Protein AF-A0A6G0JQA8-F1 (afdb_monomer)

Sequence (233 aa):
MKQVLLSPTPETEKPTENLSKRISDLHRWFDTATTFIARQSSEDTVTGFNADDVESARAMIIELESIVRFLSHPTRLNSTYPWARVFVATNAFKIIHMMQKLHRVTQPAITVPLLGTVKELCDTTLDFTEFVVGTAQLLASFSRNSQAREILDVLEKRLLKTPFEKRKPSEFRALVQKYSSARDTMGMGSTSSPKTSRALEWYLTNTVGNAELQEKLDGMIGHPVYFDLTPNS

Solvent-accessible surface area (backbone atoms only — not comparable to full-atom values): 13628 Å² total; per-residue (Å²): 142,79,86,81,83,79,74,82,74,79,83,71,77,55,74,64,61,58,49,52,51,55,53,50,53,47,50,57,46,49,69,69,38,45,65,59,58,49,52,67,71,76,47,99,65,90,74,84,84,52,67,68,59,42,54,52,50,41,54,49,51,55,51,49,40,54,49,34,55,58,45,38,33,80,88,33,52,82,74,48,62,66,68,57,48,53,53,52,25,57,50,49,54,53,48,54,54,49,38,56,53,57,59,66,64,77,59,72,93,64,46,70,87,61,45,45,73,52,40,61,65,40,42,96,45,62,68,45,48,49,40,50,51,20,32,24,51,37,27,43,75,74,73,36,49,68,61,21,50,49,55,50,53,52,50,50,56,46,64,74,63,56,55,70,94,75,51,53,36,58,62,48,30,51,46,53,40,52,53,22,53,52,32,37,78,70,73,62,42,58,46,95,41,75,68,54,39,63,77,43,34,65,54,71,43,89,86,58,96,46,67,71,59,38,32,54,46,42,67,47,66,68,61,61,74,75,68,77,65,64,77,93,124

Structure (mmCIF, N/CA/C/O backbone):
data_AF-A0A6G0JQA8-F1
#
_entry.id   AF-A0A6G0JQA8-F1
#
loop_
_atom_site.group_PDB
_atom_site.id
_atom_site.type_symbol
_atom_site.label_atom_id
_atom_site.label_alt_id
_atom_site.label_comp_id
_atom_site.label_asym_id
_atom_site.label_entity_id
_atom_site.label_seq_id
_atom_site.pdbx_PDB_ins_code
_atom_site.Cartn_x
_atom_site.Cartn_y
_atom_site.Cartn_z
_atom_site.occupancy
_atom_site.B_iso_or_equiv
_atom_site.auth_seq_id
_atom_site.auth_comp_id
_atom_site.auth_asym_id
_atom_site.auth_atom_id
_atom_site.pdbx_PDB_model_num
ATOM 1 N N . MET A 1 1 ? 0.412 24.049 -59.649 1.00 40.66 1 MET A N 1
ATOM 2 C CA . MET A 1 1 ? 0.721 24.747 -58.382 1.00 40.66 1 MET A CA 1
ATOM 3 C C . MET A 1 1 ? -0.429 24.558 -57.405 1.00 40.66 1 MET A C 1
ATOM 5 O O . MET A 1 1 ? -1.492 25.106 -57.650 1.00 40.66 1 MET A O 1
ATOM 9 N N . LYS A 1 2 ? -0.226 23.775 -56.342 1.00 34.31 2 LYS A N 1
ATOM 10 C CA . LYS A 1 2 ? -0.954 23.856 -55.063 1.00 34.31 2 LYS A CA 1
ATOM 11 C C . LYS A 1 2 ? -0.062 23.188 -54.012 1.00 34.31 2 LYS A C 1
ATOM 13 O O . LYS A 1 2 ? 0.062 21.969 -53.993 1.00 34.31 2 LYS A O 1
ATOM 18 N N . GLN A 1 3 ? 0.640 24.008 -53.232 1.00 37.19 3 GLN A N 1
ATOM 19 C CA . GLN A 1 3 ? 1.347 23.575 -52.029 1.00 37.19 3 GLN A CA 1
ATOM 20 C C . GLN A 1 3 ? 0.297 23.180 -50.990 1.00 37.19 3 GLN A C 1
ATOM 22 O O . GLN A 1 3 ? -0.547 23.995 -50.621 1.00 37.19 3 GLN A O 1
ATOM 27 N N . VAL A 1 4 ? 0.343 21.930 -50.540 1.00 35.16 4 VAL A N 1
ATOM 28 C CA . VAL A 1 4 ? -0.357 21.498 -49.331 1.00 35.16 4 VAL A CA 1
ATOM 29 C C . VAL A 1 4 ? 0.556 21.850 -48.162 1.00 35.16 4 VAL A C 1
ATOM 31 O O . VAL A 1 4 ? 1.630 21.273 -48.008 1.00 35.16 4 VAL A O 1
ATOM 34 N N . LEU A 1 5 ? 0.150 22.858 -47.391 1.00 39.50 5 LEU A N 1
ATOM 35 C CA . LEU A 1 5 ? 0.745 23.212 -46.106 1.00 39.50 5 LEU A CA 1
ATOM 36 C C . LEU A 1 5 ? 0.513 22.057 -45.123 1.00 39.50 5 LEU A C 1
ATOM 38 O O . LEU A 1 5 ? -0.610 21.827 -44.683 1.00 39.50 5 LEU A O 1
ATOM 42 N N . LEU A 1 6 ? 1.582 21.339 -44.784 1.00 36.25 6 LEU A N 1
ATOM 43 C CA . LEU A 1 6 ? 1.641 20.506 -43.587 1.00 36.25 6 LEU A CA 1
ATOM 44 C C . LEU A 1 6 ? 1.791 21.440 -42.382 1.00 36.25 6 LEU A C 1
ATOM 46 O O . LEU A 1 6 ? 2.840 22.052 -42.186 1.00 36.25 6 LEU A O 1
ATOM 50 N N . SER A 1 7 ? 0.725 21.576 -41.598 1.00 34.72 7 SER A N 1
ATOM 51 C CA . SER A 1 7 ? 0.798 22.160 -40.260 1.00 34.72 7 SER A CA 1
ATOM 52 C C . SER A 1 7 ? 1.652 21.261 -39.354 1.00 34.72 7 SER A C 1
ATOM 54 O O . SER A 1 7 ? 1.534 20.036 -39.448 1.00 34.72 7 SER A O 1
ATOM 56 N N . PRO A 1 8 ? 2.498 21.821 -38.472 1.00 37.59 8 PRO A N 1
ATOM 57 C CA . PRO A 1 8 ? 3.259 21.021 -37.528 1.00 37.59 8 PRO A CA 1
ATOM 58 C C . PRO A 1 8 ? 2.309 20.412 -36.492 1.00 37.59 8 PRO A C 1
ATOM 60 O O . PRO A 1 8 ? 1.546 21.114 -35.828 1.00 37.59 8 PRO A O 1
ATOM 63 N N . THR A 1 9 ? 2.350 19.088 -36.374 1.00 33.28 9 THR A N 1
ATOM 64 C CA . THR A 1 9 ? 1.787 18.337 -35.247 1.00 33.28 9 THR A CA 1
ATOM 65 C C . THR A 1 9 ? 2.333 18.926 -33.942 1.00 33.28 9 THR A C 1
ATOM 67 O O . THR A 1 9 ? 3.542 19.161 -33.876 1.00 33.28 9 THR A O 1
ATOM 70 N N . PRO A 1 10 ? 1.501 19.168 -32.912 1.00 38.25 10 PRO A N 1
ATOM 71 C CA . PRO A 1 10 ? 1.994 19.678 -31.641 1.00 38.25 10 PRO A CA 1
ATOM 72 C C . PRO A 1 10 ? 3.000 18.680 -31.065 1.00 38.25 10 PRO A C 1
ATOM 74 O O . PRO A 1 10 ? 2.704 17.487 -30.945 1.00 38.25 10 PRO A O 1
ATOM 77 N N . GLU A 1 11 ? 4.198 19.179 -30.760 1.00 38.94 11 GLU A N 1
ATOM 78 C CA . GLU A 1 11 ? 5.257 18.435 -30.091 1.00 38.94 11 GLU A CA 1
ATOM 79 C C . GLU A 1 11 ? 4.681 17.806 -28.825 1.00 38.94 11 GLU A C 1
ATOM 81 O O . GLU A 1 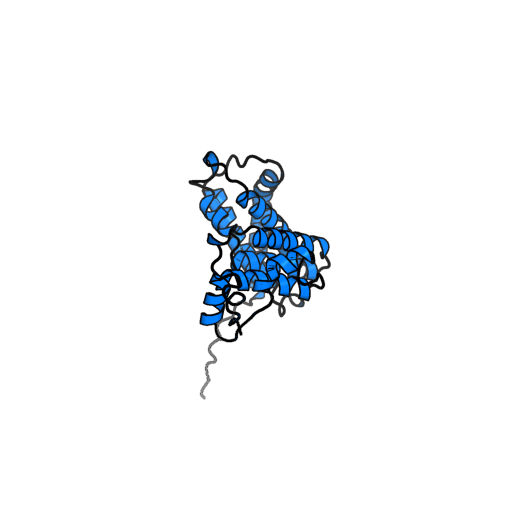11 ? 4.345 18.469 -27.847 1.00 38.94 11 GLU A O 1
ATOM 86 N N . THR A 1 12 ? 4.489 16.495 -28.884 1.00 40.62 12 THR A N 1
ATOM 87 C CA . THR A 1 12 ? 4.063 15.714 -27.736 1.00 40.62 12 THR A CA 1
ATOM 88 C C . THR A 1 12 ? 5.294 15.597 -26.847 1.00 40.62 12 THR A C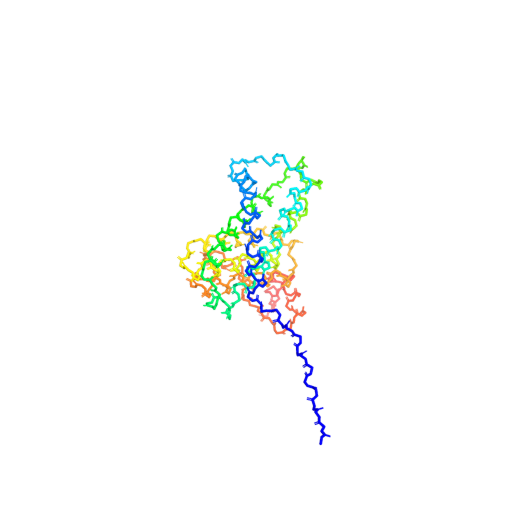 1
ATOM 90 O O . THR A 1 12 ? 6.216 14.856 -27.195 1.00 40.62 12 THR A O 1
ATOM 93 N N . GLU A 1 13 ? 5.351 16.365 -25.752 1.00 38.66 13 GLU A N 1
ATOM 94 C CA . GLU A 1 13 ? 6.380 16.210 -24.714 1.00 38.66 13 GLU A CA 1
ATOM 95 C C . GLU A 1 13 ? 6.582 14.717 -24.444 1.00 38.66 13 GLU A C 1
ATOM 97 O O . GLU A 1 13 ? 5.637 13.991 -24.109 1.00 38.66 13 GLU A O 1
ATOM 102 N N . LYS A 1 14 ? 7.811 14.223 -24.635 1.00 44.91 14 LYS A N 1
ATOM 103 C CA . LYS A 1 14 ? 8.099 12.809 -24.407 1.00 44.91 14 LYS A CA 1
ATOM 104 C C . LYS A 1 14 ? 7.792 12.503 -22.936 1.00 44.91 14 LYS A C 1
ATOM 106 O O . LYS A 1 14 ? 8.376 13.149 -22.063 1.00 44.91 14 LYS A O 1
ATOM 111 N N . PRO A 1 15 ? 6.967 11.484 -22.622 1.00 54.19 15 PRO A N 1
ATOM 112 C CA . PRO A 1 15 ? 6.610 11.130 -21.241 1.00 54.19 15 PRO A CA 1
ATOM 113 C C . PRO A 1 15 ? 7.822 10.939 -20.309 1.00 54.19 15 PRO A C 1
ATOM 115 O O . PRO A 1 15 ? 7.718 11.078 -19.092 1.00 54.19 15 PRO A O 1
ATOM 118 N N . THR A 1 16 ? 8.984 10.628 -20.888 1.00 57.34 16 THR A N 1
ATOM 119 C CA . THR A 1 16 ? 10.271 10.444 -20.215 1.00 57.34 16 THR A CA 1
ATOM 120 C C . THR A 1 16 ? 10.937 11.741 -19.743 1.00 57.34 16 THR A C 1
ATOM 122 O O . THR A 1 16 ? 11.591 11.718 -18.703 1.00 57.34 16 THR A O 1
ATOM 125 N N . GLU A 1 17 ? 10.781 12.865 -20.453 1.00 59.69 17 GLU A N 1
ATOM 126 C CA . GLU A 1 17 ? 11.375 14.157 -20.052 1.00 59.69 17 GLU A CA 1
ATOM 127 C C . GLU A 1 17 ? 10.645 14.745 -18.841 1.00 59.69 17 GLU A C 1
ATOM 129 O O . GLU A 1 17 ? 11.280 15.171 -17.873 1.00 59.69 17 GLU A O 1
ATOM 134 N N . ASN A 1 18 ? 9.314 14.636 -18.833 1.00 79.81 18 ASN A N 1
ATOM 135 C CA . ASN A 1 18 ? 8.488 14.993 -17.684 1.00 79.81 18 ASN A CA 1
ATOM 136 C C . ASN A 1 18 ? 8.871 14.157 -16.444 1.00 79.81 18 ASN A C 1
ATOM 138 O O . ASN A 1 18 ? 9.106 14.702 -15.367 1.00 79.81 18 ASN A O 1
ATOM 142 N N . LEU A 1 19 ? 9.058 12.841 -16.597 1.00 80.38 19 LEU A N 1
ATOM 143 C CA . LEU A 1 19 ? 9.489 11.978 -15.492 1.00 80.38 19 LEU A CA 1
ATOM 144 C C . LEU A 1 19 ? 10.870 12.360 -14.936 1.00 80.38 19 LEU A C 1
ATOM 146 O O . LEU A 1 19 ? 11.045 12.393 -13.719 1.00 80.38 19 LEU A O 1
ATOM 150 N N . SER A 1 20 ? 11.849 12.646 -15.800 1.00 81.88 20 SER A N 1
ATOM 151 C CA . SER A 1 20 ? 13.191 13.030 -15.347 1.00 81.88 20 SER A CA 1
ATOM 152 C C . SER A 1 20 ? 13.151 14.308 -14.514 1.00 81.88 20 SER A C 1
ATOM 154 O O . SER A 1 20 ? 13.784 14.365 -13.463 1.00 81.88 20 SER A O 1
ATOM 156 N N . LYS A 1 21 ? 12.378 15.312 -14.948 1.00 85.88 21 LYS A N 1
ATOM 157 C CA . LYS A 1 21 ? 12.187 16.558 -14.197 1.00 85.88 21 LYS A CA 1
ATOM 158 C C . LYS A 1 21 ? 11.550 16.295 -12.832 1.00 85.88 21 LYS A C 1
ATOM 160 O O . LYS A 1 21 ? 12.092 16.726 -11.821 1.00 85.88 21 LYS A O 1
ATOM 165 N N . ARG A 1 22 ? 10.469 15.510 -12.797 1.00 85.25 22 ARG A N 1
ATOM 166 C CA . ARG A 1 22 ? 9.769 15.135 -11.557 1.00 85.25 22 ARG A CA 1
ATOM 167 C C . ARG A 1 22 ? 10.681 14.405 -10.563 1.00 85.25 22 ARG A C 1
ATOM 169 O O . ARG A 1 22 ? 10.648 14.679 -9.367 1.00 85.25 22 ARG A O 1
ATOM 176 N N . ILE A 1 23 ? 11.553 13.516 -11.045 1.00 83.75 23 ILE A N 1
ATOM 177 C CA . ILE A 1 23 ? 12.538 12.824 -10.197 1.00 83.75 23 ILE A CA 1
ATOM 178 C C . ILE A 1 23 ? 13.642 13.774 -9.707 1.00 83.75 23 ILE A C 1
ATOM 180 O O . ILE A 1 23 ? 14.107 13.627 -8.576 1.00 83.75 23 ILE A O 1
ATOM 184 N N . SER A 1 24 ? 14.070 14.742 -10.519 1.00 83.81 24 SER A N 1
ATOM 185 C CA . SER A 1 24 ? 15.010 15.784 -10.082 1.00 83.81 24 SER A CA 1
ATOM 186 C C . SER A 1 24 ? 14.398 16.690 -9.010 1.00 83.81 24 SER A C 1
ATOM 188 O O . SER A 1 24 ? 15.070 17.033 -8.037 1.00 83.81 24 SER A O 1
ATOM 190 N N . ASP A 1 25 ? 13.115 17.032 -9.142 1.00 82.88 25 ASP A N 1
ATOM 191 C CA . ASP A 1 25 ? 12.383 17.786 -8.122 1.00 82.88 25 ASP A CA 1
ATOM 192 C C . ASP A 1 25 ? 12.273 16.994 -6.811 1.00 82.88 25 ASP A C 1
ATOM 194 O O . ASP A 1 25 ? 12.534 17.553 -5.744 1.00 82.88 25 ASP A O 1
ATOM 198 N N . LEU A 1 26 ? 12.010 15.681 -6.884 1.00 82.62 26 LEU A N 1
ATOM 199 C CA . LEU A 1 26 ? 12.076 14.799 -5.715 1.00 82.62 26 LEU A CA 1
ATOM 200 C C . LEU A 1 26 ? 13.473 14.760 -5.084 1.00 82.62 26 LEU A C 1
ATOM 202 O O . LEU A 1 26 ? 13.567 14.820 -3.863 1.00 82.62 26 LEU A O 1
ATOM 206 N N . HIS A 1 27 ? 14.553 14.663 -5.870 1.00 81.88 27 HIS A N 1
ATOM 207 C CA . HIS A 1 27 ? 15.925 14.697 -5.337 1.00 81.88 27 HIS A CA 1
ATOM 208 C C . HIS A 1 27 ? 16.168 15.954 -4.511 1.00 81.88 27 HIS A C 1
ATOM 210 O O . HIS A 1 27 ? 16.518 15.863 -3.337 1.00 81.88 27 HIS A O 1
ATOM 216 N N . ARG A 1 28 ? 15.891 17.122 -5.100 1.00 80.44 28 ARG A N 1
ATOM 217 C CA . ARG A 1 28 ? 16.036 18.412 -4.422 1.00 80.44 28 ARG A CA 1
ATOM 218 C C . ARG A 1 28 ? 15.209 18.470 -3.140 1.00 80.44 28 ARG A C 1
ATOM 220 O O . ARG A 1 28 ? 15.666 19.008 -2.130 1.00 80.44 28 ARG A O 1
ATOM 227 N N . TRP A 1 29 ? 14.001 17.910 -3.171 1.00 74.81 29 TRP A N 1
ATOM 228 C CA . TRP A 1 29 ? 13.148 17.848 -1.995 1.00 74.81 29 TRP A CA 1
ATOM 229 C C . TRP A 1 29 ? 13.748 16.952 -0.906 1.00 74.81 29 TRP A C 1
ATOM 231 O O . TRP A 1 29 ? 13.866 17.396 0.231 1.00 74.81 29 TRP A O 1
ATOM 241 N N . PHE A 1 30 ? 14.188 15.733 -1.235 1.00 74.38 30 PHE A N 1
ATOM 242 C CA . PHE A 1 30 ? 14.790 14.818 -0.260 1.00 74.38 30 PHE A CA 1
ATOM 243 C C . PHE A 1 30 ? 16.080 15.375 0.336 1.00 74.38 30 PHE A C 1
ATOM 245 O O . PHE A 1 30 ? 16.275 15.252 1.543 1.00 74.38 30 PHE A O 1
ATOM 252 N N . ASP A 1 31 ? 16.913 16.050 -0.453 1.00 73.12 31 ASP A N 1
ATOM 253 C CA . ASP A 1 31 ? 18.110 16.728 0.053 1.00 73.12 31 ASP A CA 1
ATOM 254 C C . ASP A 1 31 ? 17.740 17.825 1.066 1.00 73.12 31 ASP A C 1
ATOM 256 O O . ASP A 1 31 ? 18.353 17.935 2.128 1.00 73.12 31 ASP A O 1
ATOM 260 N N . THR A 1 32 ? 16.665 18.573 0.799 1.00 67.50 32 THR A N 1
ATOM 261 C CA . THR A 1 32 ? 16.153 19.622 1.701 1.00 67.50 32 THR A CA 1
ATOM 262 C C . THR A 1 32 ? 15.493 19.033 2.957 1.00 67.50 32 THR A C 1
ATOM 264 O O . THR A 1 32 ? 15.657 19.540 4.066 1.00 67.50 32 THR A O 1
ATOM 267 N N . ALA A 1 33 ? 14.778 17.920 2.805 1.00 62.88 33 ALA A N 1
ATOM 268 C CA . ALA A 1 33 ? 14.001 17.271 3.853 1.00 62.88 33 ALA A CA 1
ATOM 269 C C . ALA A 1 33 ? 14.753 16.157 4.596 1.00 62.88 33 ALA A C 1
ATOM 271 O O . ALA A 1 33 ? 14.184 15.502 5.473 1.00 62.88 33 ALA A O 1
ATOM 272 N N . THR A 1 34 ? 16.033 15.929 4.293 1.00 55.12 34 THR A N 1
ATOM 273 C CA . THR A 1 34 ? 16.848 14.904 4.965 1.00 55.12 34 THR A CA 1
ATOM 274 C C . THR A 1 34 ? 16.842 15.119 6.481 1.00 55.12 34 THR A C 1
ATOM 276 O O . THR A 1 34 ? 16.704 14.163 7.242 1.00 55.12 34 THR A O 1
ATOM 279 N N . THR A 1 35 ? 16.862 16.376 6.930 1.00 56.50 35 THR A N 1
ATOM 280 C CA . THR A 1 35 ? 16.752 16.757 8.346 1.00 56.50 35 THR A CA 1
ATOM 281 C C . THR A 1 35 ? 15.378 16.426 8.943 1.00 56.50 35 THR A C 1
ATOM 283 O O . THR A 1 35 ? 15.293 15.993 10.090 1.00 56.50 35 THR A O 1
ATOM 286 N N . PHE A 1 36 ? 14.301 16.581 8.166 1.00 58.78 36 PHE A N 1
ATOM 287 C CA . PHE A 1 36 ? 12.928 16.252 8.565 1.00 58.78 36 PHE A CA 1
ATOM 288 C C . PHE A 1 36 ? 12.757 14.740 8.771 1.00 58.78 36 PHE A C 1
ATOM 290 O O . PHE A 1 36 ? 12.355 14.301 9.847 1.00 58.78 36 PHE A O 1
ATOM 297 N N . ILE A 1 37 ? 13.158 13.932 7.783 1.00 55.59 37 ILE A N 1
ATOM 298 C CA . ILE A 1 37 ? 13.063 12.462 7.841 1.00 55.59 37 ILE A CA 1
ATOM 299 C C . ILE A 1 37 ? 14.000 11.888 8.917 1.00 55.59 37 ILE A C 1
ATOM 301 O O . ILE A 1 37 ? 13.636 10.934 9.611 1.00 55.59 37 ILE A O 1
ATOM 305 N N . ALA A 1 38 ? 15.193 12.472 9.090 1.00 56.00 38 ALA A N 1
ATOM 306 C CA . ALA A 1 38 ? 16.146 12.053 10.116 1.00 56.00 38 ALA A CA 1
ATOM 307 C C . ALA A 1 38 ? 15.599 12.273 11.535 1.00 56.00 38 ALA A C 1
ATOM 309 O O . ALA A 1 38 ? 15.637 11.339 12.334 1.00 56.00 38 ALA A O 1
ATOM 310 N N . ARG A 1 39 ? 15.003 13.441 11.824 1.00 57.06 39 ARG A N 1
ATOM 311 C CA . ARG A 1 39 ? 14.378 13.735 13.131 1.00 57.06 39 ARG A CA 1
ATOM 312 C C . ARG A 1 39 ? 13.250 12.754 13.474 1.00 57.06 39 ARG A C 1
ATOM 314 O O . ARG A 1 39 ? 13.196 12.237 14.584 1.00 57.06 39 ARG A O 1
ATOM 321 N N . GLN A 1 40 ? 12.407 12.403 12.498 1.00 56.16 40 GLN A N 1
ATOM 322 C CA . GLN A 1 40 ? 11.324 11.416 12.681 1.00 56.16 40 GLN A CA 1
ATOM 323 C C . GLN A 1 40 ? 11.827 9.964 12.797 1.00 56.16 40 GLN A C 1
ATOM 325 O O . GLN A 1 40 ? 11.116 9.052 13.239 1.00 56.16 40 GLN A O 1
ATOM 330 N N . SER A 1 41 ? 13.064 9.711 12.372 1.00 50.94 41 SER A N 1
ATOM 331 C CA . SER A 1 41 ? 13.696 8.405 12.533 1.00 50.94 41 SER A CA 1
ATOM 332 C C . SER A 1 41 ? 14.220 8.196 13.958 1.00 50.94 41 SER A C 1
ATOM 334 O O . SER A 1 41 ? 14.241 7.042 14.387 1.00 50.94 41 SER A O 1
ATOM 336 N N . SER A 1 42 ? 14.559 9.274 14.683 1.00 44.97 42 SER A N 1
ATOM 337 C CA . SER A 1 42 ? 15.292 9.240 15.958 1.00 44.97 42 SER A CA 1
ATOM 338 C C . SER A 1 42 ? 14.495 9.556 17.232 1.00 44.97 42 SER A C 1
ATOM 340 O O . SER A 1 42 ? 14.958 9.162 18.297 1.00 44.97 42 SER A O 1
ATOM 342 N N . GLU A 1 43 ? 13.336 10.224 17.178 1.00 45.62 43 GLU A N 1
ATOM 343 C CA . GLU A 1 43 ? 12.595 10.634 18.391 1.00 45.62 43 GLU A CA 1
ATOM 344 C C . GLU A 1 43 ? 11.141 10.127 18.416 1.00 45.62 43 GLU A C 1
ATOM 346 O O . GLU A 1 43 ? 10.406 10.250 17.438 1.00 45.62 43 GLU A O 1
ATOM 351 N N . ASP A 1 44 ? 10.711 9.584 19.564 1.00 48.88 44 ASP A N 1
ATOM 352 C CA . ASP A 1 44 ? 9.319 9.168 19.836 1.00 48.88 44 ASP A CA 1
ATOM 353 C C . ASP A 1 44 ? 8.366 10.365 20.057 1.00 48.88 44 ASP A C 1
ATOM 355 O O . ASP A 1 44 ? 7.150 10.197 20.184 1.00 48.88 44 ASP A O 1
ATOM 359 N N . THR A 1 45 ? 8.897 11.588 20.080 1.00 49.28 45 THR A N 1
ATOM 360 C CA . THR A 1 45 ? 8.150 12.837 20.257 1.00 49.28 45 THR A CA 1
ATOM 361 C C . THR A 1 45 ? 8.178 13.674 18.985 1.00 49.28 45 THR A C 1
ATOM 363 O O . THR A 1 45 ? 9.191 14.251 18.610 1.00 49.28 45 THR A O 1
ATOM 366 N N . VAL A 1 46 ? 7.019 13.770 18.338 1.00 52.34 46 VAL A N 1
ATOM 367 C CA . VAL A 1 46 ? 6.751 14.605 17.160 1.00 52.34 46 VAL A CA 1
ATOM 368 C C . VAL A 1 46 ? 6.594 16.065 17.618 1.00 52.34 46 VAL A C 1
ATOM 370 O O . VAL A 1 46 ? 5.479 16.562 17.747 1.00 52.34 46 VAL A O 1
ATOM 373 N N . THR A 1 47 ? 7.689 16.757 17.947 1.00 51.69 47 THR A N 1
ATOM 374 C CA . THR A 1 47 ? 7.670 18.191 18.298 1.00 51.69 47 THR A CA 1
ATOM 375 C C . THR A 1 47 ? 8.287 19.036 17.177 1.00 51.69 47 THR A C 1
ATOM 377 O O . THR A 1 47 ? 9.251 18.631 16.534 1.00 51.69 47 THR A O 1
ATOM 380 N N . GLY A 1 48 ? 7.711 20.218 16.913 1.00 54.44 48 GLY A N 1
ATOM 381 C CA . GLY A 1 48 ? 8.309 21.223 16.020 1.00 54.44 48 GLY A CA 1
ATOM 382 C C . GLY A 1 48 ? 7.788 21.302 14.579 1.00 54.44 48 GLY A C 1
ATOM 383 O O . GLY A 1 48 ? 8.513 21.808 13.730 1.00 54.44 48 GLY A O 1
ATOM 384 N N . PHE A 1 49 ? 6.568 20.845 14.280 1.00 59.12 49 PHE A N 1
ATOM 385 C CA . PHE A 1 49 ? 5.963 21.061 12.956 1.00 59.12 49 PHE A CA 1
ATOM 386 C C . PHE A 1 49 ? 5.416 22.486 12.828 1.00 59.12 49 PHE A C 1
ATOM 388 O O . PHE A 1 49 ? 4.681 22.941 13.709 1.00 59.12 49 PHE A O 1
ATOM 395 N N . ASN A 1 50 ? 5.720 23.159 11.716 1.00 67.31 50 ASN A N 1
ATOM 396 C CA . ASN A 1 50 ? 4.928 24.290 11.230 1.00 67.31 50 ASN A CA 1
ATOM 397 C C . ASN A 1 50 ? 4.010 23.833 10.072 1.00 67.31 50 ASN A C 1
ATOM 399 O O . ASN A 1 50 ? 4.125 22.710 9.577 1.00 67.31 50 ASN A O 1
ATOM 403 N N . ALA A 1 51 ? 3.042 24.669 9.688 1.00 70.75 51 ALA A N 1
ATOM 404 C CA . ALA A 1 51 ? 2.055 24.307 8.667 1.00 70.75 51 ALA A CA 1
ATOM 405 C C . ALA A 1 51 ? 2.692 24.087 7.281 1.00 70.75 51 ALA A C 1
ATOM 407 O O . ALA A 1 51 ? 2.279 23.185 6.553 1.00 70.75 51 ALA A O 1
ATOM 408 N N . ASP A 1 52 ? 3.735 24.851 6.952 1.00 73.38 52 ASP A N 1
ATOM 409 C CA . ASP A 1 52 ? 4.436 24.762 5.669 1.00 73.38 52 ASP A CA 1
ATOM 410 C C . ASP A 1 52 ? 5.189 23.431 5.525 1.00 73.38 52 ASP A C 1
ATOM 412 O O . ASP A 1 52 ? 5.195 22.829 4.448 1.00 73.38 52 ASP A O 1
ATOM 416 N N . ASP A 1 53 ? 5.768 22.922 6.617 1.00 72.75 53 ASP A N 1
ATOM 417 C CA . ASP A 1 53 ? 6.447 21.626 6.665 1.00 72.75 53 ASP A CA 1
ATOM 418 C C . ASP A 1 53 ? 5.461 20.474 6.423 1.00 72.75 53 ASP A C 1
ATOM 420 O O . ASP A 1 53 ? 5.768 19.520 5.703 1.00 72.75 53 ASP A O 1
ATOM 424 N N . VAL A 1 54 ? 4.260 20.565 7.004 1.00 73.75 54 VAL A N 1
ATOM 425 C CA . VAL A 1 54 ? 3.192 19.570 6.825 1.00 73.75 54 VAL A CA 1
ATOM 426 C C . VAL A 1 54 ? 2.711 19.552 5.379 1.00 73.75 54 VAL A C 1
ATOM 428 O O . VAL A 1 54 ? 2.658 18.479 4.775 1.00 73.75 54 VAL A O 1
ATOM 431 N N . GLU A 1 55 ? 2.379 20.710 4.808 1.00 77.56 55 GLU A N 1
ATOM 432 C CA . GLU A 1 55 ? 1.900 20.781 3.424 1.00 77.56 55 GLU A CA 1
ATOM 433 C C . GLU A 1 55 ? 2.986 20.364 2.427 1.00 77.56 55 GLU A C 1
ATOM 435 O O . GLU A 1 55 ? 2.709 19.643 1.466 1.00 77.56 55 GLU A O 1
ATOM 440 N N . SER A 1 56 ? 4.247 20.708 2.702 1.00 78.19 56 SER A N 1
ATOM 441 C CA . SER A 1 56 ? 5.388 20.238 1.911 1.00 78.19 56 SER A CA 1
ATOM 442 C C . SER A 1 56 ? 5.539 18.717 1.966 1.00 78.19 56 SER A C 1
ATOM 444 O O . SER A 1 56 ? 5.759 18.080 0.933 1.00 78.19 56 SER A O 1
ATOM 446 N N . ALA A 1 57 ? 5.395 18.111 3.150 1.00 77.56 57 ALA A N 1
ATOM 447 C CA . ALA A 1 57 ? 5.430 16.659 3.306 1.00 77.56 57 ALA A CA 1
ATOM 448 C C . ALA A 1 57 ? 4.255 15.983 2.585 1.00 77.56 57 ALA A C 1
ATOM 450 O O . ALA A 1 57 ? 4.453 14.986 1.889 1.00 77.56 57 ALA A O 1
ATOM 451 N N . ARG A 1 58 ? 3.048 16.549 2.697 1.00 84.19 58 ARG A N 1
ATOM 452 C CA . ARG A 1 58 ? 1.843 16.073 2.006 1.00 84.19 58 ARG A CA 1
ATOM 453 C C . ARG A 1 58 ? 2.028 16.075 0.489 1.00 84.19 58 ARG A C 1
ATOM 455 O O . ARG A 1 58 ? 1.813 15.046 -0.149 1.00 84.19 58 ARG A O 1
ATOM 462 N N . ALA A 1 59 ? 2.458 17.200 -0.081 1.00 84.12 59 ALA A N 1
ATOM 463 C CA . ALA A 1 59 ? 2.669 17.341 -1.520 1.00 84.12 59 ALA A CA 1
ATOM 464 C C . ALA A 1 59 ? 3.696 16.330 -2.051 1.00 84.12 59 ALA A C 1
ATOM 466 O O . ALA A 1 59 ? 3.497 15.723 -3.102 1.00 84.12 59 ALA A O 1
ATOM 467 N N . MET A 1 60 ? 4.769 16.099 -1.297 1.00 84.94 60 MET A N 1
ATOM 468 C CA . MET A 1 60 ? 5.805 15.153 -1.692 1.00 84.94 60 MET A CA 1
ATOM 469 C C . MET A 1 60 ? 5.373 13.688 -1.557 1.00 84.94 60 MET A C 1
ATOM 471 O O . MET A 1 60 ? 5.734 12.896 -2.425 1.00 84.94 60 MET A O 1
ATOM 475 N N . ILE A 1 61 ? 4.563 13.321 -0.555 1.00 87.88 61 ILE A N 1
ATOM 476 C CA . ILE A 1 61 ? 3.961 11.976 -0.494 1.00 87.88 61 ILE A CA 1
ATOM 477 C C . ILE A 1 61 ? 3.099 11.738 -1.739 1.00 87.88 61 ILE A C 1
ATOM 479 O O . ILE A 1 61 ? 3.306 10.742 -2.426 1.00 87.88 61 ILE A O 1
ATOM 483 N N . ILE A 1 62 ? 2.214 12.679 -2.085 1.00 89.38 62 ILE A N 1
ATOM 484 C CA . ILE A 1 62 ? 1.341 12.577 -3.270 1.00 89.38 62 ILE A CA 1
ATOM 485 C C . ILE A 1 62 ? 2.166 12.423 -4.558 1.00 89.38 62 ILE A C 1
ATOM 487 O O . ILE A 1 62 ? 1.868 11.588 -5.417 1.00 89.38 62 ILE A O 1
ATOM 491 N N . GLU A 1 63 ? 3.231 13.212 -4.700 1.00 89.88 63 GLU A N 1
ATOM 492 C CA . GLU A 1 63 ? 4.097 13.148 -5.877 1.00 89.88 63 GLU A CA 1
ATOM 493 C C . GLU A 1 63 ? 4.860 11.817 -5.955 1.00 89.88 63 GLU A C 1
ATOM 495 O O . GLU A 1 63 ? 4.952 11.198 -7.020 1.00 89.88 63 GLU A O 1
ATOM 500 N N . LEU A 1 64 ? 5.356 11.329 -4.817 1.00 91.62 64 LEU A N 1
ATOM 501 C CA . LEU A 1 64 ? 6.051 10.052 -4.721 1.00 91.62 64 LEU A CA 1
ATOM 502 C C . LEU A 1 64 ? 5.121 8.869 -5.018 1.00 91.62 64 LEU A C 1
ATOM 504 O O . LEU A 1 64 ? 5.519 7.965 -5.753 1.00 91.62 64 LEU A O 1
ATOM 508 N N . GLU A 1 65 ? 3.882 8.891 -4.522 1.00 92.81 65 GLU A N 1
ATOM 509 C CA . GLU A 1 65 ? 2.833 7.916 -4.852 1.00 92.81 65 GLU A CA 1
ATOM 510 C C . GLU A 1 65 ? 2.576 7.867 -6.362 1.00 92.81 65 GLU A C 1
ATOM 512 O O . GLU A 1 65 ? 2.573 6.792 -6.971 1.00 92.81 65 GLU A O 1
ATOM 517 N N . SER A 1 66 ? 2.438 9.039 -6.987 1.00 92.38 66 SER A N 1
ATOM 518 C CA . SER A 1 66 ? 2.230 9.180 -8.430 1.00 92.38 66 SER A CA 1
ATOM 519 C C . SER A 1 66 ? 3.388 8.593 -9.246 1.00 92.38 66 SER A C 1
ATOM 521 O O . SER A 1 66 ? 3.166 7.854 -10.214 1.00 92.38 66 SER A O 1
ATOM 523 N N . ILE A 1 67 ? 4.634 8.862 -8.848 1.00 92.12 67 ILE A N 1
ATOM 524 C CA . ILE A 1 67 ? 5.823 8.338 -9.536 1.00 92.12 67 ILE A CA 1
ATOM 525 C C . ILE A 1 67 ? 5.976 6.832 -9.307 1.00 92.12 67 ILE A C 1
ATOM 527 O O . ILE A 1 67 ? 6.273 6.108 -10.259 1.00 92.12 67 ILE A O 1
ATOM 531 N N . VAL A 1 68 ? 5.734 6.334 -8.090 1.00 94.88 68 VAL A N 1
ATOM 532 C CA . VAL A 1 68 ? 5.738 4.890 -7.808 1.00 94.88 68 VAL A CA 1
ATOM 533 C C . VAL A 1 68 ? 4.718 4.180 -8.685 1.00 94.88 68 VAL A C 1
ATOM 535 O O . VAL A 1 68 ? 5.095 3.239 -9.378 1.00 94.88 68 VAL A O 1
ATOM 538 N N . ARG A 1 69 ? 3.472 4.669 -8.739 1.00 93.12 69 ARG A N 1
ATOM 539 C CA . ARG A 1 69 ? 2.413 4.117 -9.599 1.00 93.12 69 ARG A CA 1
ATOM 540 C C . ARG A 1 69 ? 2.828 4.103 -11.071 1.00 93.12 69 ARG A C 1
ATOM 542 O O . ARG A 1 69 ? 2.563 3.138 -11.787 1.00 93.12 69 ARG A O 1
ATOM 549 N N . PHE A 1 70 ? 3.498 5.158 -11.539 1.00 90.81 70 PHE A N 1
ATOM 550 C CA . PHE A 1 70 ? 4.000 5.221 -12.910 1.00 90.81 70 PHE A CA 1
ATOM 551 C C . PHE A 1 70 ? 5.087 4.170 -13.180 1.00 90.81 70 PHE A C 1
ATOM 553 O O . PHE A 1 70 ? 5.030 3.496 -14.210 1.00 90.81 70 PHE A O 1
ATOM 560 N N . LEU A 1 71 ? 6.070 4.048 -12.282 1.00 91.31 71 LEU A N 1
ATOM 561 C CA . LEU A 1 71 ? 7.253 3.201 -12.454 1.00 91.31 71 LEU A CA 1
ATOM 562 C C . LEU A 1 71 ? 6.988 1.716 -12.192 1.00 91.31 71 LEU A C 1
ATOM 564 O O . LEU A 1 71 ? 7.630 0.872 -12.816 1.00 91.31 71 LEU A O 1
ATOM 568 N N . SER A 1 72 ? 6.077 1.387 -11.274 1.00 91.69 72 SER A N 1
ATOM 569 C CA . SER A 1 72 ? 5.766 0.004 -10.898 1.00 91.69 72 SER A CA 1
ATOM 570 C C . SER A 1 72 ? 4.886 -0.715 -11.921 1.00 91.69 72 SER A C 1
ATOM 572 O O . SER A 1 72 ? 4.736 -1.935 -11.858 1.00 91.69 72 SER A O 1
ATOM 574 N N . HIS A 1 73 ? 4.322 0.018 -12.887 1.00 89.75 73 HIS A N 1
ATOM 575 C CA . HIS A 1 73 ? 3.482 -0.564 -13.924 1.00 89.75 73 HIS A CA 1
ATOM 576 C C . HIS A 1 73 ? 4.248 -1.657 -14.700 1.00 89.75 73 HIS A C 1
ATOM 578 O O . HIS A 1 73 ? 5.352 -1.381 -15.182 1.00 89.75 73 HIS A O 1
ATOM 584 N N . PRO A 1 74 ? 3.684 -2.866 -14.903 1.00 84.50 74 PRO A N 1
ATOM 585 C CA . PRO A 1 74 ? 4.408 -3.998 -15.494 1.00 84.50 74 PRO A CA 1
ATOM 586 C C . PRO A 1 74 ? 5.073 -3.696 -16.843 1.00 84.50 74 PRO A C 1
ATOM 588 O O . PRO A 1 74 ? 6.188 -4.137 -17.104 1.00 84.50 74 PRO A O 1
ATOM 591 N N . THR A 1 75 ? 4.426 -2.883 -17.682 1.00 85.94 75 THR A N 1
ATOM 592 C CA . THR A 1 75 ? 4.964 -2.488 -18.998 1.00 85.94 75 THR A CA 1
ATOM 593 C C . THR A 1 75 ? 6.141 -1.510 -18.925 1.00 85.94 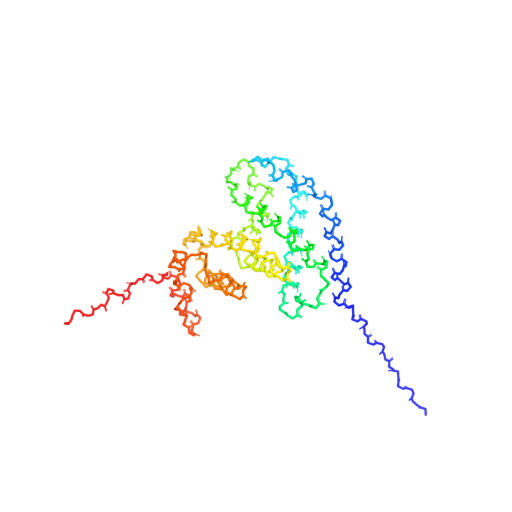75 THR A C 1
ATOM 595 O O . THR A 1 75 ? 6.852 -1.351 -19.911 1.00 85.94 75 THR A O 1
ATOM 598 N N . ARG A 1 76 ? 6.347 -0.844 -17.781 1.00 82.81 76 ARG A N 1
ATOM 599 C CA . ARG A 1 76 ? 7.366 0.202 -17.577 1.00 82.81 76 ARG A CA 1
ATOM 600 C C . ARG A 1 76 ? 8.475 -0.210 -16.622 1.00 82.81 76 ARG A C 1
ATOM 602 O O . ARG A 1 76 ? 9.576 0.341 -16.693 1.00 82.81 76 ARG A O 1
ATOM 609 N N . LEU A 1 77 ? 8.195 -1.183 -15.756 1.00 81.62 77 LEU A N 1
ATOM 610 C CA . LEU A 1 77 ? 9.090 -1.644 -14.702 1.00 81.62 77 LEU A CA 1
ATOM 611 C C . LEU A 1 77 ? 10.480 -1.999 -15.242 1.00 81.62 77 LEU A C 1
ATOM 613 O O . LEU A 1 77 ? 11.482 -1.635 -14.642 1.00 81.62 77 LEU A O 1
ATOM 617 N N . ASN A 1 78 ? 10.554 -2.635 -16.412 1.00 77.94 78 ASN A N 1
ATOM 618 C CA . ASN A 1 78 ? 11.828 -3.023 -17.022 1.00 77.94 78 ASN A CA 1
ATOM 619 C C . ASN A 1 78 ? 12.314 -2.071 -18.125 1.00 77.94 78 ASN A C 1
ATOM 621 O O . ASN A 1 78 ? 13.463 -2.178 -18.540 1.00 77.94 78 ASN A O 1
ATOM 625 N N . SER A 1 79 ? 11.480 -1.132 -18.582 1.00 79.31 79 SER A N 1
ATOM 626 C CA . SER A 1 79 ? 11.831 -0.186 -19.651 1.00 79.31 79 SER A CA 1
ATOM 627 C C . SER A 1 79 ? 12.301 1.178 -19.136 1.00 79.31 79 SER A C 1
ATOM 629 O O . SER A 1 79 ? 12.760 2.002 -19.922 1.00 79.31 79 SER A O 1
ATOM 631 N N . THR A 1 80 ? 12.163 1.447 -17.834 1.00 79.44 80 THR A N 1
ATOM 632 C CA . THR A 1 80 ? 12.559 2.725 -17.226 1.00 79.44 80 THR A CA 1
ATOM 633 C C . THR A 1 80 ? 13.971 2.661 -16.647 1.00 79.44 80 THR A C 1
ATOM 635 O O . THR A 1 80 ? 14.453 1.592 -16.258 1.00 79.44 80 THR A O 1
ATOM 638 N N . TYR A 1 81 ? 14.633 3.819 -16.554 1.00 82.88 81 TYR A N 1
ATOM 639 C CA . TYR A 1 81 ? 16.002 3.938 -16.062 1.00 82.88 81 TYR A CA 1
ATOM 640 C C . TYR A 1 81 ? 16.208 3.209 -14.716 1.00 82.88 81 TYR A C 1
ATOM 642 O O . TYR A 1 81 ? 15.496 3.497 -13.749 1.00 82.88 81 TYR A O 1
ATOM 650 N N . PRO A 1 82 ? 17.191 2.293 -14.606 1.00 86.44 82 PRO A N 1
ATOM 651 C CA . PRO A 1 82 ? 17.446 1.558 -13.365 1.00 86.44 82 PRO A CA 1
ATOM 652 C C . PRO A 1 82 ? 17.717 2.466 -12.160 1.00 86.44 82 PRO A C 1
ATOM 654 O O . PRO A 1 82 ? 17.187 2.221 -11.079 1.00 86.44 82 PRO A O 1
ATOM 657 N N . TRP A 1 83 ? 18.476 3.550 -12.354 1.00 87.25 83 TRP A N 1
ATOM 658 C CA . TRP A 1 83 ? 18.781 4.511 -11.290 1.00 87.25 83 TRP A CA 1
ATOM 659 C C . TRP A 1 83 ? 17.510 5.163 -10.722 1.00 87.25 83 TRP A C 1
ATOM 661 O O . TRP A 1 83 ? 17.387 5.304 -9.508 1.00 87.25 83 TRP A O 1
ATOM 671 N N . ALA A 1 84 ? 16.533 5.481 -11.580 1.00 87.19 84 ALA A N 1
ATOM 672 C CA . ALA A 1 84 ? 15.264 6.079 -11.180 1.00 87.19 84 ALA A CA 1
ATOM 673 C C . ALA A 1 84 ? 14.456 5.119 -10.301 1.00 87.19 84 ALA A C 1
ATOM 675 O O . ALA A 1 84 ? 13.948 5.517 -9.255 1.00 87.19 84 ALA A O 1
ATOM 676 N N . ARG A 1 85 ? 14.393 3.836 -10.686 1.00 89.81 85 ARG A N 1
ATOM 677 C CA . ARG A 1 85 ? 13.717 2.798 -9.893 1.00 89.81 85 ARG A CA 1
ATOM 678 C C . ARG A 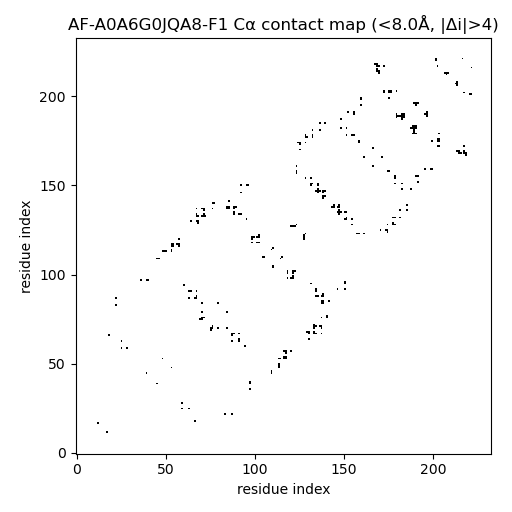1 85 ? 14.348 2.634 -8.517 1.00 89.81 85 ARG A C 1
ATOM 680 O O . ARG A 1 85 ? 13.624 2.597 -7.529 1.00 89.81 85 ARG A O 1
ATOM 687 N N . VAL A 1 86 ? 15.679 2.579 -8.449 1.00 91.50 86 VAL A N 1
ATOM 688 C CA . VAL A 1 86 ? 16.411 2.452 -7.179 1.00 91.50 86 VAL A CA 1
ATOM 689 C C . VAL A 1 86 ? 16.171 3.666 -6.284 1.00 91.50 86 VAL A C 1
ATOM 691 O O . VAL A 1 86 ? 15.844 3.498 -5.107 1.00 91.50 86 VAL A O 1
ATOM 694 N N . PHE A 1 87 ? 16.296 4.877 -6.834 1.00 90.25 87 PHE A N 1
ATOM 695 C CA . PHE A 1 87 ? 16.093 6.118 -6.089 1.00 90.25 87 PHE A CA 1
ATOM 696 C C . PHE A 1 87 ? 14.667 6.223 -5.536 1.00 90.25 87 PHE A C 1
ATOM 698 O O . PHE A 1 87 ? 14.482 6.404 -4.330 1.00 90.25 87 PHE A O 1
ATOM 705 N N . VAL A 1 88 ? 13.659 6.057 -6.397 1.00 92.12 88 VAL A N 1
ATOM 706 C CA . VAL A 1 88 ? 12.248 6.172 -6.005 1.00 92.12 88 VAL A CA 1
ATOM 707 C C . VAL A 1 88 ? 11.881 5.099 -4.985 1.00 92.12 88 VAL A C 1
ATOM 709 O O . VAL A 1 88 ? 11.310 5.423 -3.949 1.00 92.12 88 VAL A O 1
ATOM 712 N N . ALA A 1 89 ? 12.265 3.840 -5.216 1.00 94.25 89 ALA A N 1
ATOM 713 C CA . ALA A 1 89 ? 11.957 2.745 -4.298 1.00 94.25 89 ALA A CA 1
ATOM 714 C C . ALA A 1 89 ? 12.597 2.933 -2.915 1.00 94.25 89 ALA A C 1
ATOM 716 O O . ALA A 1 89 ? 11.953 2.691 -1.897 1.00 94.25 89 ALA A O 1
ATOM 717 N N . THR A 1 90 ? 13.851 3.395 -2.866 1.00 91.56 90 THR A N 1
ATOM 718 C CA . THR A 1 90 ? 14.567 3.623 -1.600 1.00 91.56 90 THR A CA 1
ATOM 719 C C . THR A 1 90 ? 13.905 4.722 -0.775 1.00 91.56 90 THR A C 1
ATOM 721 O O . THR A 1 90 ? 13.778 4.597 0.444 1.00 91.56 90 THR A O 1
ATOM 724 N N . ASN A 1 91 ? 13.471 5.799 -1.426 1.00 90.06 91 ASN A N 1
ATOM 725 C CA . ASN A 1 91 ? 12.807 6.902 -0.744 1.00 90.06 91 ASN A CA 1
ATOM 726 C C . ASN A 1 91 ? 11.370 6.556 -0.346 1.00 90.06 91 ASN A C 1
ATOM 728 O O . ASN A 1 91 ? 10.987 6.803 0.795 1.00 90.06 91 ASN A O 1
ATOM 732 N N . ALA A 1 92 ? 10.610 5.895 -1.221 1.00 93.69 92 ALA A N 1
ATOM 733 C CA . ALA A 1 92 ? 9.272 5.408 -0.899 1.00 93.69 92 ALA A CA 1
ATOM 734 C C . ALA A 1 92 ? 9.289 4.432 0.283 1.00 93.69 92 ALA A C 1
ATOM 736 O O . ALA A 1 92 ? 8.480 4.571 1.194 1.00 93.69 92 ALA A O 1
ATOM 737 N N . PHE A 1 93 ? 10.271 3.526 0.349 1.00 93.31 93 PHE A N 1
ATOM 738 C CA . PHE A 1 93 ? 10.472 2.645 1.502 1.00 93.31 93 PHE A CA 1
ATOM 739 C C . PHE A 1 93 ? 10.597 3.436 2.818 1.00 93.31 93 PHE A C 1
ATOM 741 O O . PHE A 1 93 ? 9.878 3.160 3.779 1.00 93.31 93 PHE A O 1
ATOM 748 N N . LYS A 1 94 ? 11.456 4.465 2.860 1.00 89.00 94 LYS A N 1
ATOM 749 C CA . LYS A 1 94 ? 11.631 5.319 4.053 1.00 89.00 94 LYS A CA 1
ATOM 750 C C . LYS A 1 94 ? 10.342 6.060 4.422 1.00 89.00 94 LYS A C 1
ATOM 752 O O . LYS A 1 94 ? 9.968 6.091 5.595 1.00 89.00 94 LYS A O 1
ATOM 757 N N . ILE A 1 95 ? 9.656 6.625 3.428 1.00 88.06 95 ILE A N 1
ATOM 758 C CA . ILE A 1 95 ? 8.408 7.371 3.623 1.00 88.06 95 ILE A CA 1
ATOM 759 C C . ILE A 1 95 ? 7.285 6.463 4.137 1.00 88.06 95 ILE A C 1
ATOM 761 O O . ILE A 1 95 ? 6.605 6.844 5.083 1.00 88.06 95 ILE A O 1
ATOM 765 N N . ILE A 1 96 ? 7.142 5.235 3.629 1.00 91.19 96 ILE A N 1
ATOM 766 C CA . ILE A 1 96 ? 6.153 4.261 4.128 1.00 91.19 96 ILE A CA 1
ATOM 767 C C . ILE A 1 96 ? 6.360 3.983 5.624 1.00 91.19 96 ILE A C 1
ATOM 769 O O . ILE A 1 96 ? 5.399 3.986 6.398 1.00 91.19 96 ILE A O 1
ATOM 773 N N . HIS A 1 97 ? 7.606 3.787 6.066 1.00 87.75 97 HIS A N 1
ATOM 774 C CA . HIS A 1 97 ? 7.899 3.598 7.490 1.00 87.75 97 HIS A CA 1
ATOM 775 C C . HIS A 1 97 ? 7.600 4.851 8.324 1.00 87.75 97 HIS A C 1
ATOM 777 O O . HIS A 1 97 ? 7.057 4.735 9.426 1.00 87.75 97 HIS A O 1
ATOM 783 N N . MET A 1 98 ? 7.899 6.043 7.803 1.00 83.00 98 MET A N 1
ATOM 784 C CA . MET A 1 98 ? 7.543 7.311 8.447 1.00 83.00 98 MET A CA 1
ATOM 785 C C . MET A 1 98 ? 6.021 7.461 8.591 1.00 83.00 98 MET A C 1
ATOM 787 O O . MET A 1 98 ? 5.534 7.709 9.692 1.00 83.00 98 MET A O 1
ATOM 791 N N . MET A 1 99 ? 5.257 7.225 7.521 1.00 84.44 99 MET A N 1
ATOM 792 C CA . MET A 1 99 ? 3.788 7.237 7.535 1.00 84.44 99 MET A CA 1
ATOM 793 C C . MET A 1 99 ? 3.234 6.240 8.560 1.00 84.44 99 MET A C 1
ATOM 795 O O . MET A 1 99 ? 2.303 6.543 9.307 1.00 84.44 99 MET A O 1
ATOM 799 N N . GLN A 1 100 ? 3.850 5.058 8.673 1.00 82.00 100 GLN A N 1
ATOM 800 C CA . GLN A 1 100 ? 3.456 4.068 9.671 1.00 82.00 100 GLN A CA 1
ATOM 801 C C . GLN A 1 100 ? 3.691 4.553 11.110 1.00 82.00 100 GLN A C 1
ATOM 803 O O . GLN A 1 100 ? 2.861 4.274 11.980 1.00 82.00 100 GLN A O 1
ATOM 808 N N . LYS A 1 101 ? 4.798 5.260 11.376 1.00 78.00 101 LYS A N 1
ATOM 809 C CA . LYS A 1 101 ? 5.053 5.889 12.681 1.00 78.00 101 LYS A CA 1
ATOM 810 C C . LYS A 1 101 ? 4.012 6.971 12.971 1.00 78.00 101 LYS A C 1
ATOM 812 O O . LYS A 1 101 ? 3.370 6.910 14.016 1.00 78.00 101 LYS A O 1
ATOM 817 N N . LEU A 1 102 ? 3.767 7.877 12.023 1.00 74.31 102 LEU A N 1
ATOM 818 C CA . LEU A 1 102 ? 2.801 8.976 12.164 1.00 74.31 102 LEU A CA 1
ATOM 819 C C . LEU A 1 102 ? 1.373 8.480 12.427 1.00 74.31 102 LEU A C 1
ATOM 821 O O . LEU A 1 102 ? 0.681 9.010 13.296 1.00 74.31 102 LEU A O 1
ATOM 825 N N . HIS A 1 103 ? 0.948 7.407 11.758 1.00 74.75 103 HIS A N 1
ATOM 826 C CA . HIS A 1 103 ? -0.359 6.795 12.005 1.00 74.75 103 HIS A CA 1
ATOM 827 C C . HIS A 1 103 ? -0.509 6.227 13.428 1.00 74.75 103 HIS A C 1
ATOM 829 O O . HIS A 1 103 ? -1.622 6.122 13.938 1.00 74.75 103 HIS A O 1
ATOM 835 N N . ARG A 1 104 ? 0.587 5.827 14.090 1.00 71.38 104 ARG A N 1
ATOM 836 C CA . ARG A 1 104 ? 0.547 5.310 15.472 1.00 71.38 104 ARG A CA 1
ATOM 837 C C . ARG A 1 104 ? 0.495 6.415 16.525 1.00 71.38 104 ARG A C 1
ATOM 839 O O . ARG A 1 104 ? 0.148 6.122 17.665 1.00 71.38 104 ARG A O 1
ATOM 846 N N . VAL A 1 105 ? 0.826 7.657 16.174 1.00 68.44 105 VAL A N 1
ATOM 847 C CA . VAL A 1 105 ? 0.797 8.786 17.110 1.00 68.44 105 VAL A CA 1
ATOM 848 C C . VAL A 1 105 ? -0.656 9.127 17.435 1.00 68.44 105 VAL A C 1
ATOM 850 O O . VAL A 1 105 ? -1.373 9.683 16.609 1.00 68.44 105 VAL A O 1
ATOM 853 N N . THR A 1 106 ? -1.115 8.803 18.642 1.00 59.22 106 THR A N 1
ATOM 854 C CA . THR A 1 106 ? -2.497 9.042 19.105 1.00 59.22 106 THR A CA 1
ATOM 855 C C . THR A 1 106 ? -2.622 10.199 20.101 1.00 59.22 106 THR A C 1
ATOM 857 O O . THR A 1 106 ? -3.725 10.491 20.551 1.00 59.22 106 THR A O 1
ATOM 860 N N . GLN A 1 107 ? -1.520 10.874 20.449 1.00 57.06 107 GLN A N 1
ATOM 861 C CA . GLN A 1 107 ? -1.500 11.906 21.492 1.00 57.06 107 GLN A CA 1
ATOM 862 C C . GLN A 1 107 ? -2.303 13.166 21.089 1.00 57.06 107 GLN A C 1
ATOM 864 O O . GLN A 1 107 ? -1.928 13.837 20.122 1.00 57.06 107 GLN A O 1
ATOM 869 N N . PRO A 1 108 ? -3.367 13.542 21.832 1.00 51.72 108 PRO A N 1
ATOM 870 C CA . PRO A 1 108 ? -4.265 14.659 21.493 1.00 51.72 108 PRO A CA 1
ATOM 871 C C . PRO A 1 108 ? -3.580 16.030 21.372 1.00 51.72 108 PRO A C 1
ATOM 873 O O . PRO A 1 108 ? -3.985 16.850 20.557 1.00 51.72 108 PRO A O 1
ATOM 876 N N . ALA A 1 109 ? -2.512 16.270 22.142 1.00 55.34 109 ALA A N 1
ATOM 877 C CA . ALA A 1 109 ? -1.825 17.566 22.211 1.00 55.34 109 ALA A CA 1
ATOM 878 C C . ALA A 1 109 ? -1.063 17.960 20.927 1.00 55.34 109 ALA A C 1
ATOM 880 O O . ALA A 1 109 ? -0.756 19.131 20.736 1.00 55.34 109 ALA A O 1
ATOM 881 N N . ILE A 1 110 ? -0.772 16.995 20.047 1.00 53.66 110 ILE A N 1
ATOM 882 C CA . ILE A 1 110 ? -0.021 17.180 18.790 1.00 53.66 110 ILE A CA 1
ATOM 883 C C . ILE A 1 110 ? -0.936 17.011 17.558 1.00 53.66 110 ILE A C 1
ATOM 885 O O . ILE A 1 110 ? -0.615 17.448 16.455 1.00 53.66 110 ILE A O 1
ATOM 889 N N . THR A 1 111 ? -2.090 16.356 17.713 1.00 52.69 111 THR A N 1
ATOM 890 C CA . THR A 1 111 ? -2.782 15.692 16.597 1.00 52.69 111 THR A CA 1
ATOM 891 C C . THR A 1 111 ? -3.836 16.508 15.856 1.00 52.69 111 THR A C 1
ATOM 893 O O . THR A 1 111 ? -4.249 16.046 14.797 1.00 52.69 111 THR A O 1
ATOM 896 N N . VAL A 1 112 ? -4.277 17.675 16.341 1.00 51.97 112 VAL A N 1
ATOM 897 C CA . VAL A 1 112 ? -5.547 18.248 15.845 1.00 51.97 112 VAL A CA 1
ATOM 898 C C . VAL A 1 112 ? -5.421 19.363 14.787 1.00 51.97 112 VAL A C 1
ATOM 900 O O . VAL A 1 112 ? -6.153 19.263 13.810 1.00 51.97 112 VAL A O 1
ATOM 903 N N . PRO A 1 113 ? -4.527 20.373 14.852 1.00 57.47 113 PRO A N 1
ATOM 904 C CA . PRO A 1 113 ? -4.510 21.388 13.784 1.00 57.47 113 PRO A CA 1
ATOM 905 C C . PRO A 1 113 ? -3.584 21.061 12.607 1.00 57.47 113 PRO A C 1
ATOM 907 O O . PRO A 1 113 ? -3.938 21.331 11.467 1.00 57.47 113 PRO A O 1
ATOM 910 N N . LEU A 1 114 ? -2.393 20.503 12.860 1.00 60.06 114 LEU A N 1
ATOM 911 C CA . LEU A 1 114 ? -1.343 20.433 11.833 1.00 60.06 114 LEU A CA 1
ATOM 912 C C . LEU A 1 114 ? -1.241 19.077 11.131 1.00 60.06 114 LEU A C 1
ATOM 914 O O . LEU A 1 114 ? -1.117 19.027 9.922 1.00 60.06 114 LEU A O 1
ATOM 918 N N . LEU A 1 115 ? -1.282 17.958 11.855 1.00 65.19 115 LEU A N 1
ATOM 919 C CA . LEU A 1 115 ? -0.945 16.648 11.270 1.00 65.19 115 LEU A CA 1
ATOM 920 C C . LEU A 1 115 ? -2.130 15.901 10.647 1.00 65.19 115 LEU A C 1
ATOM 922 O O . LEU A 1 115 ? -1.938 14.794 10.146 1.00 65.19 115 LEU A O 1
ATOM 926 N N . GLY A 1 116 ? -3.338 16.473 10.678 1.00 69.25 116 GLY A N 1
ATOM 927 C CA . GLY A 1 116 ? -4.550 15.835 10.154 1.00 69.25 116 GLY A CA 1
ATOM 928 C C . GLY A 1 116 ? -4.416 15.441 8.681 1.00 69.25 116 GLY A C 1
ATOM 929 O O . GLY A 1 116 ? -4.622 14.280 8.337 1.00 69.25 116 GLY A O 1
ATOM 930 N N . THR A 1 117 ? -3.951 16.363 7.837 1.00 71.31 117 THR A N 1
ATOM 931 C CA . THR A 1 117 ? -3.864 16.163 6.380 1.00 71.31 117 THR A CA 1
ATOM 932 C C . THR A 1 117 ? -2.829 15.107 5.977 1.00 71.31 117 THR A C 1
ATOM 934 O O . THR A 1 117 ? -3.045 14.342 5.040 1.00 71.31 117 THR A O 1
ATOM 937 N N . VAL A 1 118 ? -1.711 15.003 6.705 1.00 72.88 118 VAL A N 1
ATOM 938 C CA . VAL A 1 118 ? -0.707 13.944 6.490 1.00 72.88 118 VAL A CA 1
ATOM 939 C C . VAL A 1 118 ? -1.189 12.608 7.058 1.00 72.88 118 VAL A C 1
ATOM 941 O O . VAL A 1 118 ? -0.896 11.554 6.494 1.00 72.88 118 VAL A O 1
ATOM 944 N N . LYS A 1 119 ? -1.954 12.621 8.156 1.00 75.62 119 LYS A N 1
ATOM 945 C CA . LYS A 1 119 ? -2.541 11.405 8.730 1.00 75.62 119 LYS A CA 1
ATOM 946 C C . LYS A 1 119 ? -3.580 10.762 7.822 1.00 75.62 119 LYS A C 1
ATOM 948 O O . LYS A 1 119 ? -3.592 9.538 7.759 1.00 75.62 119 LYS A O 1
ATOM 953 N N . GLU A 1 120 ? -4.373 11.549 7.102 1.00 80.50 120 GLU A N 1
ATOM 954 C CA . GLU A 1 120 ? -5.316 11.036 6.096 1.00 80.50 120 GLU A CA 1
ATOM 955 C C . GLU A 1 120 ? -4.595 10.199 5.029 1.00 80.50 120 GLU A C 1
ATOM 957 O O . GLU A 1 120 ? -5.017 9.086 4.723 1.00 80.50 120 GLU A O 1
ATOM 962 N N . LEU A 1 121 ? -3.438 10.664 4.536 1.00 81.56 121 LEU A N 1
ATOM 963 C CA . LEU A 1 121 ? -2.601 9.886 3.607 1.00 81.56 121 LEU A CA 1
ATOM 964 C C . LEU A 1 121 ? -2.048 8.604 4.240 1.00 81.56 121 LEU A C 1
ATOM 966 O O . LEU A 1 121 ? -1.705 7.646 3.551 1.00 81.56 121 LEU A O 1
ATOM 970 N N . CYS A 1 122 ? -1.942 8.573 5.567 1.00 82.06 122 CYS A N 1
ATOM 971 C CA . CYS A 1 122 ? -1.493 7.394 6.278 1.00 82.06 122 CYS A CA 1
ATOM 972 C C . CYS A 1 122 ? -2.607 6.364 6.477 1.00 82.06 122 CYS A C 1
ATOM 974 O O . CYS A 1 122 ? -2.278 5.274 6.936 1.00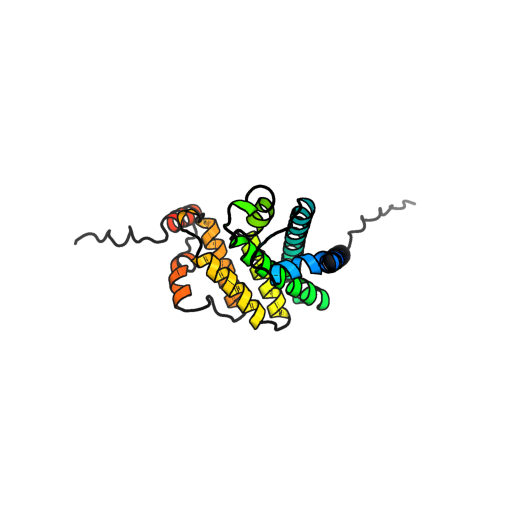 82.06 122 CYS A O 1
ATOM 976 N N . ASP A 1 123 ? -3.881 6.629 6.192 1.00 84.94 123 ASP A N 1
ATOM 977 C CA . ASP A 1 123 ? -4.939 5.634 6.388 1.00 84.94 123 ASP A CA 1
ATOM 978 C C . ASP A 1 123 ? -4.763 4.412 5.472 1.00 84.94 123 ASP A C 1
ATOM 980 O O . ASP A 1 123 ? -4.094 4.443 4.440 1.00 84.94 123 ASP A O 1
ATOM 984 N N . THR A 1 124 ? -5.327 3.269 5.874 1.00 87.81 124 THR A N 1
ATOM 985 C CA . THR A 1 124 ? -5.239 2.035 5.069 1.00 87.81 124 THR A CA 1
ATOM 986 C C . THR A 1 124 ? -6.299 2.070 3.972 1.00 87.81 124 THR A C 1
ATOM 988 O O . THR A 1 124 ? -7.347 1.443 4.089 1.00 87.81 124 THR A O 1
ATOM 991 N N . THR A 1 125 ? -6.025 2.858 2.934 1.00 90.06 125 THR A N 1
ATOM 992 C CA . THR A 1 125 ? -6.881 3.067 1.760 1.00 90.06 125 THR A CA 1
ATOM 993 C C . THR A 1 125 ? -6.373 2.278 0.552 1.00 90.06 125 THR A C 1
ATOM 995 O O . THR A 1 125 ? -5.328 1.612 0.608 1.00 90.06 125 THR A O 1
ATOM 998 N N . LEU A 1 126 ? -7.109 2.353 -0.564 1.00 90.94 126 LEU A N 1
ATOM 999 C CA . LEU A 1 126 ? -6.654 1.789 -1.832 1.00 90.94 126 LEU A CA 1
ATOM 1000 C C . LEU A 1 126 ? -5.365 2.464 -2.292 1.00 90.94 126 LEU A C 1
ATOM 1002 O O . LEU A 1 126 ? -4.404 1.743 -2.531 1.00 90.94 126 LEU A O 1
ATOM 1006 N N . ASP A 1 127 ? -5.305 3.798 -2.318 1.00 90.88 127 ASP A N 1
ATOM 1007 C CA . ASP A 1 127 ? -4.111 4.549 -2.733 1.00 90.88 127 ASP A CA 1
ATOM 1008 C C . ASP A 1 127 ? -2.870 4.167 -1.918 1.00 90.88 127 ASP A C 1
ATOM 1010 O O . ASP A 1 127 ? -1.847 3.794 -2.496 1.00 90.88 127 ASP A O 1
ATOM 1014 N N . PHE A 1 128 ? -2.986 4.119 -0.585 1.00 91.94 128 PHE A N 1
ATOM 1015 C CA . PHE A 1 128 ? -1.890 3.666 0.277 1.00 91.94 128 PHE A CA 1
ATOM 1016 C C . PHE A 1 128 ? -1.468 2.222 -0.048 1.00 91.94 128 PHE A C 1
ATOM 1018 O O . PHE A 1 128 ? -0.281 1.892 -0.096 1.00 91.94 128 PHE A O 1
ATOM 1025 N N . THR A 1 129 ? -2.438 1.341 -0.304 1.00 95.00 129 THR A N 1
ATOM 1026 C CA . THR A 1 129 ? -2.176 -0.052 -0.689 1.00 95.00 129 THR A CA 1
ATOM 1027 C C . THR A 1 129 ? -1.456 -0.139 -2.037 1.00 95.00 129 THR A C 1
ATOM 1029 O O . THR A 1 129 ? -0.498 -0.903 -2.165 1.00 95.00 129 THR A O 1
ATOM 1032 N N . GLU A 1 130 ? -1.863 0.654 -3.034 1.00 95.25 130 GLU A N 1
ATOM 1033 C CA . GLU A 1 130 ? -1.177 0.729 -4.330 1.00 95.25 130 GLU A CA 1
ATOM 1034 C C . GLU A 1 130 ? 0.250 1.240 -4.181 1.00 95.25 130 GLU A C 1
ATOM 1036 O O . GLU A 1 130 ? 1.158 0.704 -4.813 1.00 95.25 130 GLU A O 1
ATOM 1041 N N . PHE A 1 131 ? 0.449 2.242 -3.328 1.00 96.19 131 PHE A N 1
ATOM 1042 C CA . PHE A 1 131 ? 1.755 2.822 -3.065 1.00 96.19 131 PHE A CA 1
ATOM 1043 C C . PHE A 1 131 ? 2.720 1.807 -2.444 1.00 96.19 131 PHE A C 1
ATOM 1045 O O . PHE A 1 131 ? 3.841 1.632 -2.935 1.00 96.19 131 PHE A O 1
ATOM 1052 N N . VAL A 1 132 ? 2.281 1.075 -1.413 1.00 97.06 132 VAL A N 1
ATOM 1053 C CA . VAL A 1 132 ? 3.103 0.035 -0.777 1.00 97.06 132 VAL A CA 1
ATOM 1054 C C . VAL A 1 132 ? 3.397 -1.109 -1.748 1.00 97.06 132 VAL A C 1
ATOM 1056 O O . VAL A 1 132 ? 4.552 -1.520 -1.879 1.00 97.06 132 VAL A O 1
ATOM 1059 N N . VAL A 1 133 ? 2.382 -1.603 -2.464 1.00 96.94 133 VAL A N 1
ATOM 1060 C CA . VAL A 1 133 ? 2.545 -2.685 -3.447 1.00 96.94 133 VAL A CA 1
ATOM 1061 C C . VAL A 1 133 ? 3.468 -2.266 -4.590 1.00 96.94 133 VAL A C 1
ATOM 1063 O O . VAL A 1 133 ? 4.380 -3.013 -4.942 1.00 96.94 133 VAL A O 1
ATOM 1066 N N . GLY A 1 134 ? 3.278 -1.068 -5.144 1.00 96.69 134 GLY A N 1
ATOM 1067 C CA . GLY A 1 134 ? 4.116 -0.535 -6.215 1.00 96.69 134 GLY A CA 1
ATOM 1068 C C . GLY A 1 134 ? 5.566 -0.364 -5.769 1.00 96.69 134 GLY A C 1
ATOM 1069 O O . GLY A 1 134 ? 6.488 -0.739 -6.491 1.00 96.69 134 GLY A O 1
ATOM 1070 N N . THR A 1 135 ? 5.780 0.102 -4.538 1.00 97.56 135 THR A N 1
ATOM 1071 C CA . THR A 1 135 ? 7.122 0.193 -3.946 1.00 97.56 135 THR A CA 1
ATOM 1072 C C . THR A 1 135 ? 7.756 -1.187 -3.781 1.00 97.56 135 THR A C 1
ATOM 1074 O O . THR A 1 135 ? 8.928 -1.366 -4.116 1.00 97.56 135 THR A O 1
ATOM 1077 N N . ALA A 1 136 ? 6.992 -2.189 -3.334 1.00 97.38 136 ALA A N 1
ATOM 1078 C CA . ALA A 1 136 ? 7.475 -3.563 -3.193 1.00 97.38 136 ALA A CA 1
ATOM 1079 C C . ALA A 1 136 ? 7.870 -4.171 -4.547 1.00 97.38 136 ALA A C 1
ATOM 1081 O O . ALA A 1 136 ? 8.936 -4.777 -4.655 1.00 97.38 136 ALA A O 1
ATOM 1082 N N . GLN A 1 137 ? 7.068 -3.939 -5.590 1.00 95.50 137 GLN A N 1
ATOM 1083 C CA . GLN A 1 137 ? 7.377 -4.353 -6.961 1.00 95.50 137 GLN A CA 1
ATOM 1084 C C . GLN A 1 137 ? 8.665 -3.705 -7.475 1.00 95.50 137 GLN A C 1
ATOM 1086 O O . GLN A 1 137 ? 9.513 -4.386 -8.056 1.00 95.50 137 GLN A O 1
ATOM 1091 N N . LEU A 1 138 ? 8.850 -2.403 -7.225 1.00 95.38 138 LEU A N 1
ATOM 1092 C CA . LEU A 1 138 ? 10.088 -1.716 -7.584 1.00 95.38 138 LEU A CA 1
ATOM 1093 C C . LEU A 1 138 ? 11.288 -2.329 -6.858 1.00 95.38 138 LEU A C 1
ATOM 1095 O O . LEU A 1 138 ? 12.250 -2.691 -7.529 1.00 95.38 138 LEU A O 1
ATOM 1099 N N . LEU A 1 139 ? 11.219 -2.517 -5.536 1.00 96.12 139 LEU A N 1
ATOM 1100 C CA . LEU A 1 139 ? 12.282 -3.147 -4.737 1.00 96.12 139 LEU A CA 1
ATOM 1101 C C . LEU A 1 139 ? 12.628 -4.559 -5.235 1.00 96.12 139 LEU A C 1
ATOM 1103 O O . LEU A 1 139 ? 13.804 -4.890 -5.412 1.00 96.12 139 LEU A O 1
ATOM 1107 N N . ALA A 1 140 ? 11.614 -5.384 -5.505 1.00 93.75 140 ALA A N 1
ATOM 1108 C CA . ALA A 1 140 ? 11.797 -6.735 -6.027 1.00 93.75 140 ALA A CA 1
ATOM 1109 C C . ALA A 1 140 ? 12.470 -6.730 -7.413 1.00 93.75 140 ALA A C 1
ATOM 1111 O O . ALA A 1 140 ? 13.313 -7.581 -7.692 1.00 93.75 140 ALA A O 1
ATOM 1112 N N . SER A 1 141 ? 12.182 -5.727 -8.256 1.00 92.50 141 SER A N 1
ATOM 1113 C CA . SER A 1 141 ? 12.741 -5.624 -9.616 1.00 92.50 141 SER A CA 1
ATOM 1114 C C . SER A 1 141 ? 14.264 -5.437 -9.680 1.00 92.50 141 SER A C 1
ATOM 1116 O O . SER A 1 141 ? 14.855 -5.632 -10.741 1.00 92.50 141 SER A O 1
ATOM 1118 N N . PHE A 1 142 ? 14.906 -5.067 -8.568 1.00 91.88 142 PHE A N 1
ATOM 1119 C CA . PHE A 1 142 ? 16.367 -4.999 -8.434 1.00 91.88 142 PHE A CA 1
ATOM 1120 C C . PHE A 1 142 ? 16.876 -5.796 -7.219 1.00 91.88 142 PHE A C 1
ATOM 1122 O O . PHE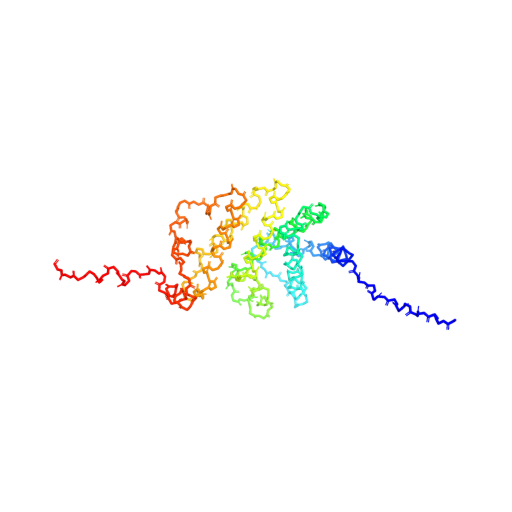 A 1 142 ? 17.865 -5.437 -6.576 1.00 91.88 142 PHE A O 1
ATOM 1129 N N . SER A 1 143 ? 16.202 -6.911 -6.918 1.00 92.25 143 SER A N 1
ATOM 1130 C CA . SER A 1 143 ? 16.628 -7.928 -5.945 1.00 92.25 143 SER A CA 1
ATOM 1131 C C . SER A 1 143 ? 16.657 -7.477 -4.478 1.00 92.25 143 SER A C 1
ATOM 1133 O O . SER A 1 143 ? 17.325 -8.098 -3.648 1.00 92.25 143 SER A O 1
ATOM 1135 N N . ARG A 1 144 ? 15.896 -6.442 -4.094 1.00 95.50 144 ARG A N 1
ATOM 1136 C CA . ARG A 1 144 ? 15.680 -6.056 -2.683 1.00 95.50 144 ARG A CA 1
ATOM 1137 C C . ARG A 1 144 ? 14.474 -6.772 -2.069 1.00 95.50 144 ARG A C 1
ATOM 1139 O O . ARG A 1 144 ? 13.618 -6.162 -1.432 1.00 95.50 144 ARG A O 1
ATOM 1146 N N . ASN A 1 145 ? 14.427 -8.094 -2.224 1.00 94.44 145 ASN A N 1
ATOM 1147 C CA . ASN A 1 145 ? 13.288 -8.921 -1.809 1.00 94.44 145 ASN A CA 1
ATOM 1148 C C . ASN A 1 145 ? 13.022 -8.885 -0.295 1.00 94.44 145 ASN A C 1
ATOM 1150 O O . ASN A 1 145 ? 11.873 -9.004 0.119 1.00 94.44 145 ASN A O 1
ATOM 1154 N N . SER A 1 146 ? 14.054 -8.704 0.538 1.00 95.69 146 SER A N 1
ATOM 1155 C CA . SER A 1 146 ? 13.890 -8.550 1.991 1.00 95.69 146 SER A CA 1
ATOM 1156 C C . SER A 1 146 ? 13.119 -7.277 2.346 1.00 95.69 146 SER A C 1
ATOM 1158 O O . SER A 1 146 ? 12.155 -7.347 3.101 1.00 95.69 146 SER A O 1
ATOM 1160 N N . GLN A 1 147 ? 13.488 -6.142 1.746 1.00 96.44 147 GLN A N 1
ATOM 1161 C CA . GLN A 1 147 ? 12.812 -4.858 1.953 1.00 96.44 147 GLN A CA 1
ATOM 1162 C C . GLN A 1 147 ? 11.398 -4.864 1.364 1.00 96.44 147 GLN A C 1
ATOM 1164 O O . GLN A 1 147 ? 10.468 -4.363 1.989 1.00 96.44 147 GLN A O 1
ATOM 1169 N N . ALA A 1 148 ? 11.215 -5.472 0.186 1.00 97.00 148 ALA A N 1
ATOM 1170 C CA . ALA A 1 148 ? 9.893 -5.652 -0.412 1.00 97.00 148 ALA A CA 1
ATOM 1171 C C . ALA A 1 148 ? 8.969 -6.466 0.511 1.00 97.00 148 ALA A C 1
ATOM 1173 O O . ALA A 1 148 ? 7.833 -6.067 0.765 1.00 97.00 148 ALA A O 1
ATOM 1174 N N . ARG A 1 149 ? 9.474 -7.572 1.074 1.00 96.81 149 ARG A N 1
ATOM 1175 C CA . ARG A 1 149 ? 8.734 -8.390 2.042 1.00 96.81 149 ARG A CA 1
ATOM 1176 C C . ARG A 1 149 ? 8.383 -7.604 3.302 1.00 96.81 149 ARG A C 1
ATOM 1178 O O . ARG A 1 149 ? 7.247 -7.681 3.754 1.00 96.81 149 ARG A O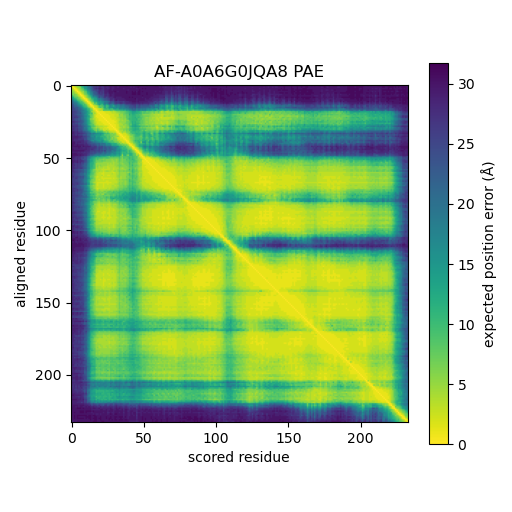 1
ATOM 1185 N N . GLU A 1 150 ? 9.323 -6.828 3.832 1.00 96.00 150 GLU A N 1
ATOM 1186 C CA . GLU A 1 150 ? 9.125 -6.028 5.042 1.00 96.00 150 GLU A CA 1
ATOM 1187 C C . GLU A 1 150 ? 7.943 -5.055 4.917 1.00 96.00 150 GLU A C 1
ATOM 1189 O O . GLU A 1 150 ? 7.064 -5.039 5.783 1.00 96.00 150 GLU A O 1
ATOM 1194 N N . ILE A 1 151 ? 7.863 -4.284 3.827 1.00 96.00 151 ILE A N 1
ATOM 1195 C CA . ILE A 1 151 ? 6.763 -3.322 3.646 1.00 96.00 151 ILE A CA 1
ATOM 1196 C C . ILE A 1 151 ? 5.425 -4.002 3.331 1.00 96.00 151 ILE A C 1
ATOM 1198 O O . ILE A 1 151 ? 4.372 -3.509 3.737 1.00 96.00 151 ILE A O 1
ATOM 1202 N N . LEU A 1 152 ? 5.443 -5.170 2.683 1.00 96.94 152 LEU A N 1
ATOM 1203 C CA . LEU A 1 152 ? 4.240 -5.987 2.514 1.00 96.94 152 LEU A CA 1
ATOM 1204 C C . LEU A 1 152 ? 3.751 -6.539 3.859 1.00 96.94 152 LEU A C 1
ATOM 1206 O O . LEU A 1 152 ? 2.552 -6.535 4.120 1.00 96.94 152 LEU A O 1
ATOM 1210 N N . ASP A 1 153 ? 4.654 -6.958 4.745 1.00 95.12 153 ASP A N 1
ATOM 1211 C CA . ASP A 1 153 ? 4.297 -7.398 6.098 1.00 95.12 153 ASP A CA 1
ATOM 1212 C C . ASP A 1 153 ? 3.770 -6.225 6.949 1.00 95.12 153 ASP A C 1
ATOM 1214 O O . ASP A 1 153 ? 2.896 -6.404 7.802 1.00 95.12 153 ASP A O 1
ATOM 1218 N N . VAL A 1 154 ? 4.261 -5.001 6.714 1.00 92.38 154 VAL A N 1
ATOM 1219 C CA . VAL A 1 154 ? 3.687 -3.775 7.293 1.00 92.38 154 VAL A CA 1
ATOM 1220 C C . VAL A 1 154 ? 2.240 -3.585 6.843 1.00 92.38 154 VAL A C 1
ATOM 1222 O O . VAL A 1 154 ? 1.383 -3.357 7.699 1.00 92.38 154 VAL A O 1
ATOM 1225 N N . LEU A 1 155 ? 1.958 -3.703 5.544 1.00 95.12 155 LEU A N 1
ATOM 1226 C CA . LEU A 1 155 ? 0.600 -3.596 5.007 1.00 95.12 155 LEU A CA 1
ATOM 1227 C C . LEU A 1 155 ? -0.316 -4.698 5.555 1.00 95.12 155 LEU A C 1
ATOM 1229 O O . LEU A 1 155 ? -1.405 -4.394 6.034 1.00 95.12 155 LEU A O 1
ATOM 1233 N N . GLU A 1 156 ? 0.141 -5.951 5.587 1.00 95.38 156 GLU A N 1
ATOM 1234 C CA . GLU A 1 156 ? -0.633 -7.070 6.143 1.00 95.38 156 GLU A CA 1
ATOM 1235 C C . GLU A 1 156 ? -1.024 -6.817 7.605 1.00 95.38 156 GLU A C 1
ATOM 1237 O O . GLU A 1 156 ? -2.189 -6.947 7.984 1.00 95.38 156 GLU A O 1
ATOM 1242 N N . LYS A 1 157 ? -0.071 -6.361 8.431 1.00 92.56 157 LYS A N 1
ATOM 1243 C CA . LYS A 1 157 ? -0.339 -5.990 9.829 1.00 92.56 157 LYS A CA 1
ATOM 1244 C C . LYS A 1 157 ? -1.396 -4.896 9.951 1.00 92.56 157 LYS A C 1
ATOM 1246 O O . LYS A 1 157 ? -2.091 -4.863 10.964 1.00 92.56 157 LYS A O 1
ATOM 1251 N N . ARG A 1 158 ? -1.498 -3.984 8.978 1.00 90.62 158 ARG A N 1
ATOM 1252 C CA . ARG A 1 158 ? -2.533 -2.941 8.963 1.00 90.62 158 ARG A CA 1
ATOM 1253 C C . ARG A 1 158 ? -3.887 -3.519 8.593 1.00 90.62 158 ARG A C 1
ATOM 1255 O O . ARG A 1 158 ? -4.817 -3.321 9.363 1.00 90.62 158 ARG A O 1
ATOM 1262 N N . LEU A 1 159 ? -3.965 -4.309 7.521 1.00 92.06 159 LEU A N 1
ATOM 1263 C CA . LEU A 1 159 ? -5.193 -5.000 7.110 1.00 92.06 159 LEU A CA 1
ATOM 1264 C C . LEU A 1 159 ? -5.788 -5.817 8.267 1.00 92.06 159 LEU A C 1
ATOM 1266 O O . LEU A 1 159 ? -6.970 -5.695 8.572 1.00 92.06 159 LEU A O 1
ATOM 1270 N N . LEU A 1 160 ? -4.951 -6.569 8.988 1.00 90.25 160 LEU A N 1
ATOM 1271 C CA . LEU A 1 160 ? -5.378 -7.362 10.148 1.00 90.25 160 LEU A CA 1
ATOM 1272 C C . LEU A 1 160 ? -5.864 -6.515 11.332 1.00 90.25 160 LEU A C 1
ATOM 1274 O O . LEU A 1 160 ? -6.674 -6.983 12.128 1.00 90.25 160 LEU A O 1
ATOM 1278 N N . LYS A 1 161 ? -5.352 -5.289 11.478 1.00 88.62 161 LYS A N 1
ATOM 1279 C CA . LYS A 1 161 ? -5.692 -4.379 12.580 1.00 88.62 161 LYS A CA 1
ATOM 1280 C C . LYS A 1 161 ? -6.827 -3.413 12.252 1.00 88.62 161 LYS A C 1
ATOM 1282 O O . LYS A 1 161 ? -7.294 -2.748 13.172 1.00 88.62 161 LYS A O 1
ATOM 1287 N N . THR A 1 162 ? -7.265 -3.314 10.997 1.00 85.50 162 THR A N 1
ATOM 1288 C CA . THR A 1 162 ? -8.397 -2.464 10.613 1.00 85.50 162 THR A CA 1
ATOM 1289 C C . THR A 1 162 ? -9.668 -2.974 11.303 1.00 85.50 162 THR A C 1
ATOM 1291 O O . THR A 1 162 ? -10.095 -4.094 10.995 1.00 85.50 162 THR A O 1
ATOM 1294 N N . PRO A 1 163 ? -10.280 -2.201 12.225 1.00 80.94 163 PRO A N 1
ATOM 1295 C CA . PRO A 1 163 ? -11.515 -2.594 12.905 1.00 80.94 163 PRO A CA 1
ATOM 1296 C C . PRO A 1 163 ? -12.645 -2.800 11.907 1.00 80.94 163 PRO A C 1
ATOM 1298 O O . PRO A 1 163 ? -12.685 -2.107 10.891 1.00 80.94 163 PRO A O 1
ATOM 1301 N N . PHE A 1 164 ? -13.554 -3.730 12.190 1.00 76.44 164 PHE A N 1
ATOM 1302 C CA . PHE A 1 164 ? -14.620 -4.087 11.258 1.00 76.44 164 PHE A CA 1
ATOM 1303 C C . PHE A 1 164 ? -15.522 -2.896 10.916 1.00 76.44 164 PHE A C 1
ATOM 1305 O O . PHE A 1 164 ? -15.818 -2.663 9.751 1.00 76.44 164 PHE A O 1
ATOM 1312 N N . GLU A 1 165 ? -15.849 -2.074 11.907 1.00 77.88 165 GLU A N 1
ATOM 1313 C CA . GLU A 1 165 ? -16.716 -0.899 11.783 1.00 77.88 165 GLU A CA 1
ATOM 1314 C C . GLU A 1 165 ? -16.125 0.171 10.854 1.00 77.88 165 GLU A C 1
ATOM 1316 O O . GLU A 1 165 ? -16.835 1.047 10.368 1.00 77.88 165 GLU A O 1
ATOM 1321 N N . LYS A 1 166 ? -14.810 0.110 10.609 1.00 79.25 166 LYS A N 1
ATOM 1322 C CA . LYS A 1 166 ? -14.088 1.004 9.697 1.00 79.25 166 LYS A CA 1
ATOM 1323 C C . LYS A 1 166 ? -13.871 0.396 8.312 1.00 79.25 166 LYS A C 1
ATOM 1325 O O . LYS A 1 166 ? -13.316 1.063 7.441 1.00 79.25 166 LYS A O 1
ATOM 1330 N N . ARG A 1 167 ? -14.256 -0.865 8.094 1.00 83.62 167 ARG A N 1
ATOM 1331 C CA . ARG A 1 167 ? -14.123 -1.531 6.796 1.00 83.62 167 ARG A CA 1
ATOM 1332 C C . ARG A 1 167 ? -15.330 -1.185 5.945 1.00 83.62 167 ARG A C 1
ATOM 1334 O O . ARG A 1 167 ? -16.446 -1.601 6.236 1.00 83.62 167 ARG A O 1
ATOM 1341 N N . LYS A 1 168 ? -15.090 -0.500 4.834 1.00 84.19 168 LYS A N 1
ATOM 1342 C CA . LYS A 1 168 ? -16.046 -0.511 3.732 1.00 84.19 168 LYS A CA 1
ATOM 1343 C C . LYS A 1 168 ? -15.939 -1.866 3.022 1.00 84.19 168 LYS A C 1
ATOM 1345 O O . LYS A 1 168 ? -14.832 -2.203 2.597 1.00 84.19 168 LYS A O 1
ATOM 1350 N N . PRO A 1 169 ? -17.023 -2.654 2.922 1.00 79.19 169 PRO A N 1
ATOM 1351 C CA . PRO A 1 169 ? -16.945 -4.062 2.528 1.00 79.19 169 PRO A CA 1
ATOM 1352 C C . PRO A 1 169 ? -16.216 -4.324 1.202 1.00 79.19 169 PRO A C 1
ATOM 1354 O O . PRO A 1 169 ? -15.220 -5.049 1.172 1.00 79.19 169 PRO A O 1
ATOM 1357 N N . SER A 1 170 ? -16.663 -3.672 0.128 1.00 74.44 170 SER A N 1
ATOM 1358 C CA . SER A 1 170 ? -16.108 -3.820 -1.221 1.00 74.44 170 SER A CA 1
ATOM 1359 C C . SER A 1 170 ? -14.679 -3.279 -1.330 1.00 74.44 170 SER A C 1
ATOM 1361 O O . SER A 1 170 ? -13.803 -3.929 -1.905 1.00 74.44 170 SER A O 1
ATOM 1363 N N . GLU A 1 171 ? -14.411 -2.121 -0.721 1.00 87.75 171 GLU A N 1
ATOM 1364 C CA . GLU A 1 171 ? -13.075 -1.524 -0.704 1.00 87.75 171 GLU A CA 1
ATOM 1365 C C . GLU A 1 171 ? -12.081 -2.430 0.036 1.00 87.75 171 GLU A C 1
ATOM 1367 O O . GLU A 1 171 ? -11.005 -2.713 -0.485 1.00 87.75 171 GLU A O 1
ATOM 1372 N N . PHE A 1 172 ? -12.444 -2.948 1.215 1.00 90.25 172 PHE A N 1
ATOM 1373 C CA . PHE A 1 172 ? -11.543 -3.755 2.038 1.00 90.25 172 PHE A CA 1
ATOM 1374 C C . PHE A 1 172 ? -11.153 -5.076 1.364 1.00 90.25 172 PHE A C 1
ATOM 1376 O O . PHE A 1 172 ? -9.977 -5.449 1.403 1.00 90.25 172 PHE A O 1
ATOM 1383 N N . ARG A 1 173 ? -12.095 -5.752 0.684 1.00 91.38 173 ARG A N 1
ATOM 1384 C CA . ARG A 1 173 ? -11.776 -6.936 -0.134 1.00 91.38 173 ARG A CA 1
ATOM 1385 C C . ARG A 1 173 ? -10.737 -6.600 -1.200 1.00 91.38 173 ARG A C 1
ATOM 1387 O O . ARG A 1 173 ? -9.750 -7.326 -1.328 1.00 91.38 173 ARG A O 1
ATOM 1394 N N . ALA A 1 174 ? -10.920 -5.491 -1.916 1.00 92.31 174 ALA A N 1
ATOM 1395 C CA . ALA A 1 174 ? -9.977 -5.062 -2.942 1.00 92.31 174 ALA A CA 1
ATOM 1396 C C . ALA A 1 174 ? -8.569 -4.824 -2.366 1.00 92.31 174 ALA A C 1
ATOM 1398 O O . ALA A 1 174 ? -7.586 -5.236 -2.985 1.00 92.31 174 ALA A O 1
ATOM 1399 N N . LEU A 1 175 ? -8.453 -4.243 -1.162 1.00 94.81 175 LEU A N 1
ATOM 1400 C CA . LEU A 1 175 ? -7.153 -4.064 -0.494 1.00 94.81 175 LEU A CA 1
ATOM 1401 C C . LEU A 1 175 ? -6.464 -5.407 -0.225 1.00 94.81 175 LEU A C 1
ATOM 1403 O O . LEU A 1 175 ? -5.294 -5.590 -0.567 1.00 94.81 175 LEU A O 1
ATOM 1407 N N . VAL A 1 176 ? -7.201 -6.353 0.365 1.00 94.50 176 VAL A N 1
ATOM 1408 C CA . VAL A 1 176 ? -6.686 -7.681 0.732 1.00 94.50 176 VAL A CA 1
ATOM 1409 C C . VAL A 1 176 ? -6.262 -8.469 -0.507 1.00 94.50 176 VAL A C 1
ATOM 1411 O O . VAL A 1 176 ? -5.163 -9.026 -0.541 1.00 94.50 176 VAL A O 1
ATOM 1414 N N . GLN A 1 177 ? -7.093 -8.478 -1.549 1.00 94.38 177 GLN A N 1
ATOM 1415 C CA . GLN A 1 177 ? -6.798 -9.181 -2.797 1.00 94.38 177 GLN A CA 1
ATOM 1416 C C . GLN A 1 177 ? -5.605 -8.567 -3.530 1.00 94.38 177 GLN A C 1
ATOM 1418 O O . GLN A 1 177 ? -4.759 -9.304 -4.041 1.00 94.38 177 GLN A O 1
ATOM 1423 N N . LYS A 1 178 ? -5.486 -7.233 -3.540 1.00 95.44 178 LYS A N 1
ATOM 1424 C CA . LYS A 1 178 ? -4.349 -6.535 -4.153 1.00 95.44 178 LYS A CA 1
ATOM 1425 C C . LYS A 1 178 ? -3.041 -6.837 -3.429 1.00 95.44 178 LYS A C 1
ATOM 1427 O O . LYS A 1 178 ? -2.052 -7.165 -4.083 1.00 95.44 178 LYS A O 1
ATOM 1432 N N . TYR A 1 179 ? -3.052 -6.798 -2.095 1.00 96.38 179 TYR A N 1
ATOM 1433 C CA . TYR A 1 179 ? -1.928 -7.230 -1.262 1.00 96.38 179 TYR A CA 1
ATOM 1434 C C . TYR A 1 179 ? -1.513 -8.675 -1.577 1.00 96.38 179 TYR A C 1
ATOM 1436 O O . TYR A 1 179 ? -0.351 -8.927 -1.904 1.00 96.38 179 TYR A O 1
ATOM 1444 N N . SER A 1 180 ? -2.467 -9.609 -1.518 1.00 96.19 180 SER A N 1
ATOM 1445 C CA . SER A 1 180 ? -2.194 -11.040 -1.671 1.00 96.19 180 SER A CA 1
ATOM 1446 C C . SER A 1 180 ? -1.674 -11.378 -3.063 1.00 96.19 180 SER A C 1
ATOM 1448 O O . SER A 1 180 ? -0.676 -12.081 -3.199 1.00 96.19 180 SER A O 1
ATOM 1450 N N . SER A 1 181 ? -2.314 -10.841 -4.105 1.00 95.12 181 SER A N 1
ATOM 1451 C CA . SER A 1 181 ? -1.918 -11.089 -5.497 1.00 95.12 181 SER A CA 1
ATOM 1452 C C . SER A 1 181 ? -0.519 -10.550 -5.783 1.00 95.12 181 SER A C 1
ATOM 1454 O O . SER A 1 181 ? 0.278 -11.199 -6.459 1.00 95.12 181 SER A O 1
ATOM 1456 N N . ALA A 1 182 ? -0.190 -9.370 -5.247 1.00 94.06 182 ALA A N 1
ATOM 1457 C CA . ALA A 1 182 ? 1.135 -8.787 -5.408 1.00 94.06 182 ALA A CA 1
ATOM 1458 C C . ALA A 1 182 ? 2.216 -9.626 -4.721 1.00 94.06 182 ALA A C 1
ATOM 1460 O O . ALA A 1 182 ? 3.263 -9.887 -5.317 1.00 94.06 182 ALA A O 1
ATOM 1461 N N . ARG A 1 183 ? 1.962 -10.063 -3.482 1.00 95.50 183 ARG A N 1
ATOM 1462 C CA . ARG A 1 183 ? 2.892 -10.896 -2.715 1.00 95.50 183 ARG A CA 1
ATOM 1463 C C . ARG A 1 183 ? 3.168 -12.226 -3.427 1.00 95.50 183 ARG A C 1
ATOM 1465 O O . ARG A 1 183 ? 4.332 -12.618 -3.545 1.00 95.50 183 ARG A O 1
ATOM 1472 N N . ASP A 1 184 ? 2.125 -12.848 -3.969 1.00 95.06 184 ASP A N 1
ATOM 1473 C CA . ASP A 1 184 ? 2.226 -14.104 -4.712 1.00 95.06 184 ASP A CA 1
ATOM 1474 C C . ASP A 1 184 ? 2.998 -13.932 -6.028 1.00 95.06 184 ASP A C 1
ATOM 1476 O O . ASP A 1 184 ? 3.964 -14.649 -6.281 1.00 95.06 184 ASP A O 1
ATOM 1480 N N . THR A 1 185 ? 2.681 -12.883 -6.797 1.00 92.94 185 THR A N 1
ATOM 1481 C CA . THR A 1 185 ? 3.393 -12.530 -8.044 1.00 92.94 185 THR A CA 1
ATOM 1482 C C . THR A 1 185 ? 4.893 -12.308 -7.817 1.00 92.94 185 THR A C 1
ATOM 1484 O O . THR A 1 185 ? 5.711 -12.611 -8.682 1.00 92.94 185 THR A O 1
ATOM 1487 N N . MET A 1 186 ? 5.277 -11.789 -6.648 1.00 93.44 186 MET A N 1
ATOM 1488 C CA . MET A 1 186 ? 6.678 -11.584 -6.260 1.00 93.44 186 MET A CA 1
ATOM 1489 C C . MET A 1 186 ? 7.344 -12.836 -5.656 1.00 93.44 186 MET A C 1
ATOM 1491 O O . MET A 1 186 ? 8.473 -12.750 -5.170 1.00 93.44 186 MET A O 1
ATOM 1495 N N . GLY A 1 187 ? 6.673 -13.993 -5.651 1.00 93.19 187 GLY A N 1
ATOM 1496 C CA . GLY A 1 187 ? 7.207 -15.251 -5.118 1.00 93.19 187 GLY A CA 1
ATOM 1497 C C . GLY A 1 187 ? 7.348 -15.263 -3.593 1.00 93.19 187 GLY A C 1
ATOM 1498 O O . GLY A 1 187 ? 8.202 -15.962 -3.048 1.00 93.19 187 GLY A O 1
ATOM 1499 N N . MET A 1 188 ? 6.551 -14.457 -2.886 1.00 93.19 188 MET A 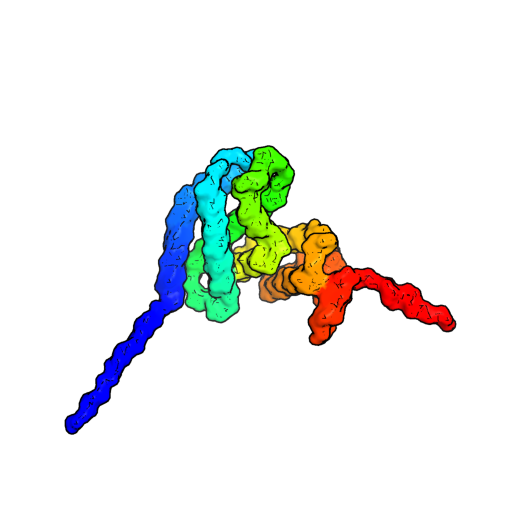N 1
ATOM 1500 C CA . MET A 1 188 ? 6.596 -14.321 -1.424 1.00 93.19 188 MET A CA 1
ATOM 1501 C C . MET A 1 188 ? 5.415 -15.018 -0.720 1.00 93.19 188 MET A C 1
ATOM 1503 O O . MET A 1 188 ? 5.243 -14.841 0.490 1.00 93.19 188 MET A O 1
ATOM 1507 N N . GLY A 1 189 ? 4.637 -15.811 -1.468 1.00 92.38 189 GLY A N 1
ATOM 1508 C CA . GLY A 1 189 ? 3.384 -16.440 -1.038 1.00 92.38 189 GLY A CA 1
ATOM 1509 C C . GLY A 1 189 ? 2.203 -15.467 -1.044 1.00 92.38 189 GLY A C 1
ATOM 1510 O O . GLY A 1 189 ? 2.385 -14.270 -1.219 1.00 92.38 189 GLY A O 1
ATOM 1511 N N . SER A 1 190 ? 0.986 -15.957 -0.821 1.00 90.00 190 SER A N 1
ATOM 1512 C CA . SER A 1 190 ? -0.223 -15.116 -0.772 1.00 90.00 190 SER A CA 1
ATOM 1513 C C . SER A 1 190 ? -0.345 -14.295 0.519 1.00 90.00 190 SER A C 1
ATOM 1515 O O . SER A 1 190 ? -0.865 -13.183 0.509 1.00 90.00 190 SER A O 1
ATOM 1517 N N . THR A 1 191 ? 0.193 -14.793 1.633 1.00 92.88 191 THR A N 1
ATOM 1518 C CA . THR A 1 191 ? 0.257 -14.095 2.929 1.00 92.88 191 THR A CA 1
ATOM 1519 C C . THR A 1 191 ? 1.590 -14.364 3.633 1.00 92.88 191 THR A C 1
ATOM 1521 O O . THR A 1 191 ? 2.411 -15.156 3.162 1.00 92.88 191 THR A O 1
ATOM 1524 N N . SER A 1 192 ? 1.849 -13.705 4.767 1.00 92.44 192 SER A N 1
ATOM 1525 C CA . SER A 1 192 ? 3.074 -13.947 5.548 1.00 92.44 192 SER A CA 1
ATOM 1526 C C . SER A 1 192 ? 3.090 -15.290 6.279 1.00 92.44 192 SER A C 1
ATOM 1528 O O . SER A 1 192 ? 4.164 -15.818 6.569 1.00 92.44 192 SER A O 1
ATOM 1530 N N . SER A 1 193 ? 1.918 -15.851 6.596 1.00 91.06 193 SER A N 1
ATOM 1531 C CA . SER A 1 193 ? 1.794 -17.119 7.315 1.00 91.06 193 SER A CA 1
ATOM 1532 C C . SER A 1 193 ? 0.428 -17.788 7.099 1.00 91.06 193 SER A C 1
ATOM 1534 O O . SER A 1 193 ? -0.551 -17.113 6.767 1.00 91.06 193 SER A O 1
ATOM 1536 N N . PRO A 1 194 ? 0.294 -19.094 7.405 1.00 88.69 194 PRO A N 1
ATOM 1537 C CA . PRO A 1 194 ? -1.007 -19.767 7.413 1.00 88.69 194 PRO A CA 1
ATOM 1538 C C . PRO A 1 194 ? -2.020 -19.120 8.368 1.00 88.69 194 PRO A C 1
ATOM 1540 O O . PRO A 1 194 ? -3.219 -19.126 8.108 1.00 88.69 194 PRO A O 1
ATOM 1543 N N . LYS A 1 195 ? -1.551 -18.529 9.477 1.00 88.50 195 LYS A N 1
ATOM 1544 C CA . LYS A 1 195 ? -2.416 -17.830 10.436 1.00 88.50 195 LYS A CA 1
ATOM 1545 C C . LYS A 1 195 ? -3.044 -16.584 9.814 1.00 88.50 195 LYS A C 1
ATOM 1547 O O . LYS A 1 195 ? -4.234 -16.350 10.003 1.00 88.50 195 LYS A O 1
ATOM 1552 N N . THR A 1 196 ? -2.259 -15.793 9.085 1.00 87.94 196 THR A N 1
ATOM 1553 C CA . THR A 1 196 ? -2.768 -14.586 8.420 1.00 87.94 196 THR A CA 1
ATOM 1554 C C . THR A 1 196 ? -3.610 -14.927 7.196 1.00 87.94 196 THR A C 1
ATOM 1556 O O . THR A 1 196 ? -4.606 -14.253 6.960 1.00 87.94 196 THR A O 1
ATOM 1559 N N . SER A 1 197 ? -3.297 -16.029 6.503 1.00 87.25 197 SER A N 1
ATOM 1560 C CA . SER A 1 197 ? -4.146 -16.589 5.443 1.00 87.25 197 SER A CA 1
ATOM 1561 C C . SER A 1 197 ? -5.553 -16.898 5.955 1.00 87.25 197 SER A C 1
ATOM 1563 O O . SER A 1 197 ? -6.508 -16.358 5.413 1.00 87.25 197 SER A O 1
ATOM 1565 N N . ARG A 1 198 ? -5.685 -17.647 7.059 1.00 85.44 198 ARG A N 1
ATOM 1566 C CA . ARG A 1 198 ? -6.996 -17.928 7.681 1.00 85.44 198 ARG A CA 1
ATOM 1567 C C . ARG A 1 198 ? -7.722 -16.658 8.120 1.00 85.44 198 ARG A C 1
ATOM 1569 O O . ARG A 1 198 ? -8.918 -16.524 7.914 1.00 85.44 198 ARG A O 1
ATOM 1576 N N . ALA A 1 199 ? -7.001 -15.702 8.707 1.00 86.75 199 ALA A N 1
ATOM 1577 C CA . ALA A 1 199 ? -7.601 -14.449 9.171 1.00 86.75 199 ALA A CA 1
ATOM 1578 C C . ALA A 1 199 ? -8.158 -13.575 8.029 1.00 86.75 199 ALA A C 1
ATOM 1580 O O . ALA A 1 199 ? -9.047 -12.759 8.263 1.00 86.75 199 ALA A O 1
ATOM 1581 N N . LEU A 1 200 ? -7.628 -13.727 6.813 1.00 88.94 200 LEU A N 1
ATOM 1582 C CA . LEU A 1 200 ? -8.042 -12.982 5.623 1.00 88.94 200 LEU A CA 1
ATOM 1583 C C . LEU A 1 200 ? -8.822 -13.847 4.620 1.00 88.94 200 LEU A C 1
ATOM 1585 O O . LEU A 1 200 ? -9.220 -13.345 3.571 1.00 88.94 200 LEU A O 1
ATOM 1589 N N . GLU A 1 201 ? -9.068 -15.119 4.941 1.00 87.75 201 GLU A N 1
ATOM 1590 C CA . GLU A 1 201 ? -9.590 -16.138 4.025 1.00 87.75 201 GLU A CA 1
ATOM 1591 C C . GLU A 1 201 ? -10.894 -15.710 3.360 1.00 87.75 201 GLU A C 1
ATOM 1593 O O . GLU A 1 201 ? -11.027 -15.850 2.146 1.00 87.75 201 GLU A O 1
ATOM 1598 N N . TRP A 1 202 ? -11.812 -15.105 4.119 1.00 87.25 202 TRP A N 1
ATOM 1599 C CA . TRP A 1 202 ? -13.083 -14.611 3.591 1.00 87.25 202 TRP A CA 1
ATOM 1600 C C . TRP A 1 202 ? -12.917 -13.634 2.424 1.00 87.25 202 TRP A C 1
ATOM 1602 O O . TRP A 1 202 ? -13.687 -13.684 1.472 1.00 87.25 202 TRP A O 1
ATOM 1612 N N . TYR A 1 203 ? -11.923 -12.749 2.488 1.00 88.19 203 TYR A N 1
ATOM 1613 C CA . TYR A 1 203 ? -11.674 -11.737 1.459 1.00 88.19 203 TYR A CA 1
ATOM 1614 C C . TYR A 1 203 ? -10.816 -12.283 0.304 1.00 88.19 203 TYR A C 1
ATOM 1616 O O . TYR A 1 203 ? -10.813 -11.722 -0.794 1.00 88.19 203 TYR A O 1
ATOM 1624 N N . LEU A 1 204 ? -10.101 -13.387 0.538 1.00 87.88 204 LEU A N 1
ATOM 1625 C CA . LEU A 1 204 ? -9.258 -14.067 -0.450 1.00 87.88 204 LEU A CA 1
ATOM 1626 C C . LEU A 1 204 ? -10.031 -15.099 -1.280 1.00 87.88 204 LEU A C 1
ATOM 1628 O O . LEU A 1 204 ? -9.766 -15.261 -2.466 1.00 87.88 204 LEU A O 1
ATOM 1632 N N . THR A 1 205 ? -10.990 -15.775 -0.658 1.00 78.69 205 THR A N 1
ATOM 1633 C CA . THR A 1 205 ? -11.866 -16.793 -1.252 1.00 78.69 205 THR A CA 1
ATOM 1634 C C . THR A 1 205 ? -13.303 -16.238 -1.308 1.00 78.69 205 THR A C 1
ATOM 1636 O O . THR A 1 205 ? -13.544 -15.130 -0.838 1.00 78.69 205 THR A O 1
ATOM 1639 N N . ASN A 1 206 ? -14.277 -16.910 -1.925 1.00 74.75 206 ASN A N 1
ATOM 1640 C CA . ASN A 1 206 ? -15.689 -16.454 -1.963 1.00 74.75 206 ASN A CA 1
ATOM 1641 C C . ASN A 1 206 ? -15.975 -15.179 -2.786 1.00 74.75 206 ASN A C 1
ATOM 1643 O O . ASN A 1 206 ? -16.685 -14.281 -2.328 1.00 74.75 206 ASN A O 1
ATOM 1647 N N . THR A 1 207 ? -15.445 -15.096 -4.008 1.00 80.75 207 THR A N 1
ATOM 1648 C CA . THR A 1 207 ? -15.883 -14.082 -4.975 1.00 80.75 207 THR A CA 1
ATOM 1649 C C . THR A 1 207 ? -17.145 -14.532 -5.716 1.00 80.75 207 THR A C 1
ATOM 1651 O O . THR A 1 207 ? -17.214 -15.649 -6.226 1.00 80.75 207 THR A O 1
ATOM 1654 N N . VAL A 1 208 ? -18.144 -13.656 -5.810 1.00 82.19 208 VAL A N 1
ATOM 1655 C CA . VAL A 1 208 ? -19.338 -13.836 -6.644 1.00 82.19 208 VAL A CA 1
ATOM 1656 C C . VAL A 1 208 ? -19.296 -12.875 -7.831 1.00 82.19 208 VAL A C 1
ATOM 1658 O O . VAL A 1 208 ? -18.787 -11.763 -7.733 1.00 82.19 208 VAL A O 1
ATOM 1661 N N . GLY A 1 209 ? -19.850 -13.288 -8.974 1.00 80.31 209 GLY A N 1
ATOM 1662 C CA . GLY A 1 209 ? -19.856 -12.460 -10.189 1.00 80.31 209 GLY A CA 1
ATOM 1663 C C . GLY A 1 209 ? -20.751 -11.214 -10.113 1.00 80.31 209 GLY A C 1
ATOM 1664 O O . GLY A 1 209 ? -20.660 -10.349 -10.977 1.00 80.31 209 GLY A O 1
ATOM 1665 N N . ASN A 1 210 ? -21.617 -11.112 -9.098 1.00 87.12 210 ASN A N 1
ATOM 1666 C CA . ASN A 1 210 ? -22.508 -9.973 -8.885 1.00 87.12 210 ASN A CA 1
ATOM 1667 C C . ASN A 1 210 ? -21.934 -9.036 -7.805 1.00 87.12 210 ASN A C 1
ATOM 1669 O O . ASN A 1 210 ? -21.818 -9.428 -6.645 1.00 87.12 210 ASN A O 1
ATOM 1673 N N . ALA A 1 211 ? -21.607 -7.798 -8.186 1.00 84.12 211 ALA A N 1
ATOM 1674 C CA . ALA A 1 211 ? -20.955 -6.828 -7.304 1.00 84.12 211 ALA A CA 1
ATOM 1675 C C . ALA A 1 211 ? -21.816 -6.417 -6.093 1.00 84.12 211 ALA A C 1
ATOM 1677 O O . ALA A 1 211 ? -21.300 -6.347 -4.981 1.00 84.12 211 ALA A O 1
ATOM 1678 N N . GLU A 1 212 ? -23.123 -6.211 -6.281 1.00 84.94 212 GLU A N 1
ATOM 1679 C CA . GLU A 1 212 ? -24.039 -5.858 -5.184 1.00 84.94 212 GLU A CA 1
ATOM 1680 C C . GLU A 1 212 ? -24.181 -7.002 -4.175 1.00 84.94 212 GLU A C 1
ATOM 1682 O O . GLU A 1 212 ? -24.244 -6.788 -2.963 1.00 84.94 212 GLU A O 1
ATOM 1687 N N . LEU A 1 213 ? -24.221 -8.243 -4.670 1.00 84.44 213 LEU A N 1
ATOM 1688 C CA . LEU A 1 213 ? -24.252 -9.427 -3.820 1.00 84.44 213 LEU A CA 1
ATOM 1689 C C . LEU A 1 213 ? -22.933 -9.584 -3.057 1.00 84.44 213 LEU A C 1
ATOM 1691 O O 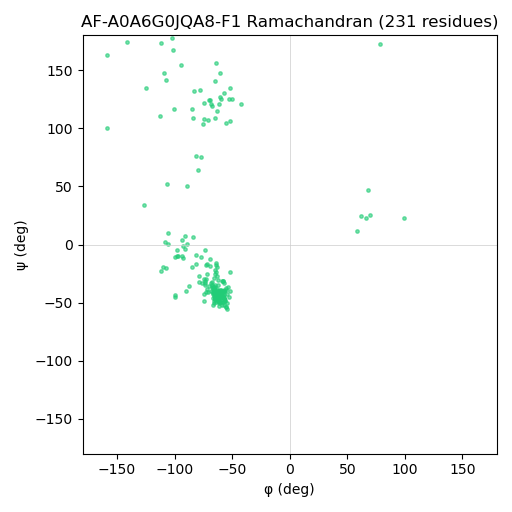. LEU A 1 213 ? -22.963 -9.875 -1.863 1.00 84.44 213 LEU A O 1
ATOM 1695 N N . GLN A 1 214 ? -21.792 -9.355 -3.715 1.00 84.50 214 GLN A N 1
ATOM 1696 C CA . GLN A 1 214 ? -20.479 -9.404 -3.071 1.00 84.50 214 GLN A CA 1
ATOM 1697 C C . GLN A 1 214 ? -20.376 -8.391 -1.932 1.00 84.50 214 GLN A C 1
ATOM 1699 O O . GLN A 1 214 ? -19.920 -8.736 -0.845 1.00 84.50 214 GLN A O 1
ATOM 1704 N N . GLU A 1 215 ? -20.828 -7.159 -2.163 1.00 84.44 215 GLU A N 1
ATOM 1705 C CA . GLU A 1 215 ? -20.800 -6.098 -1.159 1.00 84.44 215 GLU A CA 1
ATOM 1706 C C . GLU A 1 215 ? -21.637 -6.460 0.074 1.00 84.44 215 GLU A C 1
ATOM 1708 O O . GLU A 1 215 ? -21.169 -6.310 1.205 1.00 84.44 215 GLU A O 1
ATOM 1713 N N . LYS A 1 216 ? -22.839 -7.015 -0.131 1.00 82.69 216 LYS A N 1
ATOM 1714 C CA . LYS A 1 216 ? -23.689 -7.509 0.965 1.00 82.69 216 LYS A CA 1
ATOM 1715 C C . LYS A 1 216 ? -23.020 -8.645 1.739 1.00 82.69 216 LYS A C 1
ATOM 1717 O O . LYS A 1 216 ? -23.008 -8.616 2.967 1.00 82.69 216 LYS A O 1
ATOM 1722 N N . LEU A 1 217 ? -22.442 -9.619 1.035 1.00 82.12 217 LEU A N 1
ATOM 1723 C CA . LEU A 1 217 ? -21.729 -10.748 1.642 1.00 82.12 217 LEU A CA 1
ATOM 1724 C C . LEU A 1 217 ? -20.506 -10.282 2.447 1.00 82.12 217 LEU A C 1
ATOM 1726 O O . LEU A 1 217 ? -20.279 -10.753 3.562 1.00 82.12 217 LEU A O 1
ATOM 1730 N N . ASP A 1 218 ? -19.750 -9.315 1.932 1.00 83.44 218 ASP A N 1
ATOM 1731 C CA . ASP A 1 218 ? -18.602 -8.734 2.630 1.00 83.44 218 ASP A CA 1
ATOM 1732 C C . ASP A 1 218 ? -19.013 -7.923 3.860 1.00 83.44 218 ASP A C 1
ATOM 1734 O O . ASP A 1 218 ? -18.306 -7.949 4.871 1.00 83.44 218 ASP A O 1
ATOM 1738 N N . GLY A 1 219 ? -20.176 -7.264 3.810 1.00 78.50 219 GLY A N 1
ATOM 1739 C CA . GLY A 1 219 ? -20.792 -6.613 4.967 1.00 78.50 219 GLY A CA 1
ATOM 1740 C C . GLY A 1 219 ? -21.205 -7.602 6.058 1.00 78.50 219 GLY A C 1
ATOM 1741 O O . GLY A 1 219 ? -21.301 -7.228 7.223 1.00 78.50 219 GLY A O 1
ATOM 1742 N N . MET A 1 220 ? -21.385 -8.875 5.703 1.00 75.94 220 MET A N 1
ATOM 1743 C CA . MET A 1 220 ? -21.639 -9.961 6.646 1.00 75.94 220 MET A CA 1
ATOM 1744 C C . MET A 1 220 ? -20.352 -10.649 7.123 1.00 75.94 220 MET A C 1
ATOM 1746 O O . MET A 1 220 ? -20.443 -11.511 7.984 1.00 75.94 220 MET A O 1
ATOM 1750 N N . ILE A 1 221 ? -19.156 -10.297 6.622 1.00 67.69 221 ILE A N 1
ATOM 1751 C CA . ILE A 1 221 ? -17.850 -10.916 6.979 1.00 67.69 221 ILE A CA 1
ATOM 1752 C C . ILE A 1 221 ? -17.788 -12.432 6.713 1.00 67.69 221 ILE A C 1
ATOM 1754 O O . ILE A 1 221 ? -16.913 -13.128 7.223 1.00 67.69 221 ILE A O 1
ATOM 1758 N N . GLY A 1 222 ? -18.755 -12.995 5.993 1.00 56.44 222 GLY A N 1
ATOM 1759 C CA . GLY A 1 222 ? -18.926 -14.443 6.007 1.00 56.44 222 GLY A CA 1
ATOM 1760 C C . GLY A 1 222 ? -19.269 -15.008 7.378 1.00 56.44 222 GLY A C 1
ATOM 1761 O O . GLY A 1 222 ? -19.009 -16.186 7.621 1.00 56.44 222 GLY A O 1
ATOM 1762 N N . HIS A 1 223 ? -19.860 -14.205 8.274 1.00 52.75 223 HIS A N 1
ATOM 1763 C CA . HIS A 1 223 ? -20.567 -14.762 9.414 1.00 52.75 223 HIS A CA 1
ATOM 1764 C C . HIS A 1 223 ? -21.569 -15.777 8.868 1.00 52.75 223 HIS A C 1
ATOM 1766 O O . HIS A 1 223 ? -22.387 -15.443 8.000 1.00 52.75 223 HIS A O 1
ATOM 1772 N N . PRO A 1 224 ? -21.520 -17.015 9.363 1.00 46.94 224 PRO A N 1
ATOM 1773 C CA . PRO A 1 224 ? -22.360 -18.074 8.869 1.00 46.94 224 PRO A CA 1
ATOM 1774 C C . PRO A 1 224 ? -23.756 -17.954 9.469 1.00 46.94 224 PRO A C 1
ATOM 1776 O O . PRO A 1 224 ? -24.216 -18.849 10.158 1.00 46.94 224 PRO A O 1
ATOM 1779 N N . VAL A 1 225 ? -24.486 -16.878 9.173 1.00 43.84 225 VAL A N 1
ATOM 1780 C CA . VAL A 1 225 ? -25.940 -16.888 9.414 1.00 43.84 225 VAL A CA 1
ATOM 1781 C C . VAL A 1 225 ? -26.606 -17.955 8.520 1.00 43.84 225 VAL A C 1
ATOM 1783 O O . VAL A 1 225 ? -27.701 -18.420 8.803 1.00 43.84 225 VAL A O 1
ATOM 1786 N N . TYR A 1 226 ? -25.906 -18.412 7.474 1.00 43.31 226 TYR A N 1
ATOM 1787 C CA . TYR A 1 226 ? -26.350 -19.464 6.563 1.00 43.31 226 TYR A CA 1
ATOM 1788 C C . TYR A 1 226 ? -25.910 -20.898 6.921 1.00 43.31 226 TYR A C 1
ATOM 1790 O O . TYR A 1 226 ? -26.325 -21.807 6.208 1.00 43.31 226 TYR A O 1
ATOM 1798 N N . PHE A 1 227 ? -25.140 -21.150 7.994 1.00 45.88 227 PHE A N 1
ATOM 1799 C CA . PHE A 1 227 ? -24.920 -22.536 8.471 1.00 45.88 227 PHE A CA 1
ATOM 1800 C C . PHE A 1 227 ? -25.832 -22.944 9.642 1.00 45.88 227 PHE A C 1
ATOM 1802 O O . PHE A 1 227 ? -25.937 -24.136 9.908 1.00 45.88 227 PHE A O 1
ATOM 1809 N N . ASP A 1 228 ? -26.567 -22.007 10.255 1.00 39.66 228 ASP A N 1
ATOM 1810 C CA . ASP A 1 228 ? -27.614 -22.304 11.255 1.00 39.66 228 ASP A CA 1
ATOM 1811 C C . ASP A 1 228 ? -29.017 -22.490 10.637 1.00 39.66 228 ASP A C 1
ATOM 1813 O O . ASP A 1 228 ? -30.010 -22.649 11.343 1.00 39.66 228 ASP A O 1
ATOM 1817 N N . LEU A 1 229 ? -29.112 -22.509 9.304 1.00 39.22 229 LEU A N 1
ATOM 1818 C CA . LEU A 1 229 ? -30.307 -22.927 8.568 1.00 39.22 229 LEU A CA 1
ATOM 1819 C C . LEU A 1 229 ? -30.086 -24.307 7.940 1.00 39.22 229 LEU A C 1
ATOM 1821 O O . LEU A 1 229 ? -30.307 -24.506 6.746 1.00 39.22 229 LEU A O 1
ATOM 1825 N N . THR A 1 230 ? -29.653 -25.286 8.733 1.00 35.28 230 THR A N 1
ATOM 1826 C CA . THR A 1 230 ? -30.021 -26.666 8.419 1.00 35.28 230 THR A CA 1
ATOM 1827 C C . THR A 1 230 ? -31.517 -26.807 8.706 1.00 35.28 230 THR A C 1
ATOM 1829 O O . THR A 1 230 ? -31.964 -26.508 9.816 1.00 35.28 230 THR A O 1
ATOM 1832 N N . PRO A 1 231 ? -32.344 -27.236 7.737 1.00 41.62 231 PRO A N 1
ATOM 1833 C CA . PRO A 1 231 ? -33.649 -27.743 8.098 1.00 41.62 231 PRO A CA 1
ATOM 1834 C C . PRO A 1 231 ? -33.393 -28.965 8.978 1.00 41.62 231 PRO A C 1
ATOM 1836 O O . PRO A 1 231 ? -32.714 -29.900 8.559 1.00 41.62 231 PRO A O 1
ATOM 1839 N N . ASN A 1 232 ? -33.901 -28.938 10.208 1.00 40.09 232 ASN A N 1
ATOM 1840 C CA . ASN A 1 232 ? -34.121 -30.165 10.955 1.00 40.09 232 ASN A CA 1
ATOM 1841 C C . ASN A 1 232 ? -35.011 -31.058 10.082 1.00 40.09 232 ASN A C 1
ATOM 1843 O O . ASN A 1 232 ? -36.206 -30.791 9.935 1.00 40.09 232 ASN A O 1
ATOM 1847 N N . SER A 1 233 ? -34.407 -32.075 9.480 1.00 35.97 233 SER A N 1
ATOM 1848 C CA . SER A 1 233 ? -35.080 -33.202 8.840 1.00 35.97 233 SER A CA 1
ATOM 1849 C C . SER A 1 233 ? -34.446 -34.477 9.347 1.00 35.97 233 SER A C 1
ATOM 1851 O O . SER A 1 233 ? -33.199 -34.550 9.253 1.00 35.97 233 SER A O 1
#

Nearest PDB structures (foldseek):
  4gpk-assembly1_A  TM=1.927E-01  e=6.882E+00  Bacillus thuringiensis serovar thuringiensis
  4gpk-assembly2_F  TM=1.998E-01  e=9.041E+00  Bacillus thuringiensis serovar thuringiensis

Secondary structure (DSSP, 8-state):
------PPPP----HHHHHHHHHHHHHHHHHHHHHHHHHHHH-SS-----HHHHHHHHHHHHHHHHHHHHHHSHHHHTTS-HHHHHHHHHHHHHHHHHHHHHHH---HHHHTTTSHHHHHHTSS-HHHHHHHHHHHHHHHTTT-HHHHHHHHHHHHHHHHHS-GGG--HHHHHHHHHHHHHHHHHTTS-SSSSHHHHHHHHHHHS---S-HHHHHHHHHTTT--TTTS-----

pLDDT: mean 77.47, std 18.23, range [33.28, 97.56]

Radius of gyration: 22.08 Å; Cα contacts (8 Å, |Δi|>4): 186; chains: 1; bounding box: 54×58×81 Å

Foldseek 3Di:
DDDDDDDDDPPDPDPQVVLVVLLVVLVVLCVVCVVVLVVLVPDLDPPDDDQVNLVSLLVSLVSLLVSLLVCLPPVRVVVDDLVSLVSSLVVLLSVLVSLLSLLPPPDPVPPPDHNPSSVVCSALFPSNLSSLLSSLSSCLSVPVNVSSVVSLLVSLVRLLVQDLVNDQQLRSLVSLCSSQVSCVVSVNHSDVDPVSCVSCVLSNDDDDPDSVVSSVCSNVVPPPPVVVPDPPD

Organism: NCBI:txid53985

Mean predicted aligned error: 10.99 Å